Protein AF-A0A6C0DJU6-F1 (afdb_monomer)

Foldseek 3Di:
DADDLEWEKEAFFAKEFEADLVPLATDWFFFDALAKEKEWAQFFAAFFFDDDQVLVVVLLCVVPVVPDPVVNVVCVVVVNVNLVVSLVVSVVSLVVVLVVLVVDDDDPVSVVVNVRSPPPGGDRFIDMDHPVRTIARFMKGKDQLQPQDPPDPPHNFMFGSPDPPGDTVQCVPVNPPDRGDIGIDIPVSVSVVCVVSNHRYYYYYHSHTNRHDAPPVRHRSDDPVSSVVNSVVCQCSCNNHHDNPPPPPPPPPPPDPPVVVVVVVVVVVVPPD

Solvent-accessible surface area (backbone atoms only — not comparable to full-atom values): 15435 Å² total; per-residue (Å²): 135,82,71,51,58,62,45,40,38,40,32,47,18,46,27,30,40,44,57,43,82,89,76,62,40,68,41,60,44,71,68,59,89,84,34,34,40,38,39,33,28,42,42,38,70,64,31,79,49,86,75,56,65,71,52,52,49,54,44,52,48,50,63,65,61,52,68,44,71,64,58,50,53,54,30,63,75,42,50,70,63,37,50,48,56,52,49,55,50,47,52,51,47,53,53,49,55,50,53,52,57,70,73,42,80,89,45,73,68,53,51,58,50,49,64,57,73,66,41,90,45,61,56,63,32,65,38,75,36,35,91,90,45,43,66,41,67,35,34,36,35,35,40,41,65,63,82,60,66,68,90,44,98,70,47,61,34,33,31,30,71,80,42,84,90,40,50,42,48,60,53,68,76,69,45,85,73,58,75,85,43,75,48,72,48,44,45,58,59,57,50,49,56,39,46,80,60,66,31,36,32,39,40,34,42,35,48,24,20,28,23,58,52,55,46,101,81,72,42,67,72,52,54,71,71,54,47,52,52,38,37,50,48,34,29,58,69,42,56,66,36,52,75,62,74,77,75,72,78,72,76,77,74,76,80,76,76,67,67,62,61,57,56,54,56,61,57,64,71,69,74,77,121

Nearest PDB structures (foldseek):
  5wp3-assembly1_B  TM=6.116E-01  e=2.573E+00  synthetic construct
  6tbi-assembly2_B  TM=2.946E-01  e=4.197E+00  Cellvibrio japonicus
  6tbh-assembly5_E  TM=2.531E-01  e=3.948E+00  Cellvibrio japonicus Ueda107
  6tbk-assembly8_H  TM=2.516E-01  e=5.698E+00  Cellvibrio japonicus Ueda107
  6tbk-assembly2_B  TM=2.951E-01  e=7.735E+00  Cellvibrio japonicus Ueda107

Sequence (273 aa):
MSFPETVIVVVTCHGNIVVNRETNQPRTFHLPDKMKLIKMSAVTPGVCNLTIDDDVDKFIETILNKKNKKEMKKGLKHPETYARTLSDLYKSIEEETVNDIFTASPDSDTQLRNDYIHHRDKSYKIITYDRNHRDVINKEYSRNNKTEQNSSTWDYGIYCLNMEGKPDLITKLKGRSFMDKNVSIFLEEIVDYFHENGVKKIILFDLSCSNFEYDGDNKPIISDRNSRRIRLNMIKNTLNGGKKRRIKNKTIKKKVNLTTQRHNRRRRSRSRV

Structure (mmCIF, N/CA/C/O backbone):
data_AF-A0A6C0DJU6-F1
#
_entry.id   AF-A0A6C0DJU6-F1
#
loop_
_atom_site.group_PDB
_atom_site.id
_atom_site.type_symbol
_atom_site.label_atom_id
_atom_site.label_alt_id
_atom_site.label_comp_id
_atom_site.label_asym_id
_atom_site.label_entity_id
_atom_site.label_seq_id
_atom_site.pdbx_PDB_ins_code
_atom_site.Cartn_x
_atom_site.Cartn_y
_atom_site.Cartn_z
_atom_site.occupancy
_atom_site.B_iso_or_equiv
_atom_site.auth_seq_id
_atom_site.auth_comp_id
_atom_site.auth_asym_id
_atom_site.auth_atom_id
_atom_site.pdbx_PDB_model_num
ATOM 1 N N . MET A 1 1 ? -9.684 -12.639 19.505 1.00 67.00 1 MET A N 1
ATOM 2 C CA . MET A 1 1 ? -9.185 -11.319 19.062 1.00 67.00 1 MET A CA 1
ATOM 3 C C . MET A 1 1 ? -10.321 -10.627 18.325 1.00 67.00 1 MET A C 1
ATOM 5 O O . MET A 1 1 ? -10.894 -11.255 17.447 1.00 67.00 1 MET A O 1
ATOM 9 N N . SER A 1 2 ? -10.715 -9.416 18.723 1.00 85.06 2 SER A N 1
ATOM 10 C CA . SER A 1 2 ? -11.814 -8.690 18.061 1.00 85.06 2 SER A CA 1
ATOM 11 C C . SER A 1 2 ? -11.272 -7.847 16.903 1.00 85.06 2 SER A C 1
ATOM 13 O O . SER A 1 2 ? -10.278 -7.141 17.082 1.00 85.06 2 SER A O 1
ATOM 15 N N . PHE A 1 3 ? -11.902 -7.928 15.729 1.00 92.94 3 PHE A N 1
ATOM 16 C CA . PHE A 1 3 ? -11.526 -7.139 14.553 1.00 92.94 3 PHE A CA 1
ATOM 17 C C . PHE A 1 3 ? -12.315 -5.822 14.505 1.00 92.94 3 PHE A C 1
ATOM 19 O O . PHE A 1 3 ? -13.530 -5.822 14.722 1.00 92.94 3 PHE A O 1
ATOM 26 N N . PRO A 1 4 ? -11.662 -4.680 14.222 1.00 92.62 4 PRO A N 1
ATOM 27 C CA . PRO A 1 4 ? -12.367 -3.419 14.034 1.00 92.62 4 PRO A CA 1
ATOM 28 C C . PRO A 1 4 ? -13.080 -3.383 12.673 1.00 92.62 4 PRO A C 1
ATOM 30 O O . PRO A 1 4 ? -12.650 -4.014 11.714 1.00 92.62 4 PRO A O 1
ATOM 33 N N . GLU A 1 5 ? -14.133 -2.565 12.547 1.00 93.44 5 GLU A N 1
ATOM 34 C CA . GLU A 1 5 ? -14.820 -2.369 11.255 1.00 93.44 5 GLU A CA 1
ATOM 35 C C . GLU A 1 5 ? -13.872 -1.826 10.167 1.00 93.44 5 GLU A C 1
ATOM 37 O O . GLU A 1 5 ? -13.985 -2.197 8.996 1.00 93.44 5 GLU A O 1
ATOM 42 N N . THR A 1 6 ? -12.945 -0.949 10.566 1.00 95.06 6 THR A N 1
ATOM 43 C CA . THR A 1 6 ? -11.892 -0.402 9.707 1.00 95.06 6 THR A CA 1
ATOM 44 C C . THR A 1 6 ? -10.533 -0.793 10.263 1.00 95.06 6 THR A C 1
ATOM 46 O O . THR A 1 6 ? -10.264 -0.488 11.425 1.00 95.06 6 THR A O 1
ATOM 49 N N . VAL A 1 7 ? -9.660 -1.382 9.449 1.00 95.38 7 VAL A N 1
ATOM 50 C CA . VAL A 1 7 ? -8.264 -1.683 9.812 1.00 95.38 7 VAL A CA 1
ATOM 51 C C . VAL A 1 7 ? -7.303 -0.679 9.178 1.00 95.38 7 VAL A C 1
ATOM 53 O O . VAL A 1 7 ? -7.550 -0.186 8.076 1.00 95.38 7 VAL A O 1
ATOM 56 N N . ILE A 1 8 ? -6.212 -0.375 9.880 1.00 95.62 8 ILE A N 1
ATOM 57 C CA . ILE A 1 8 ? -5.089 0.413 9.362 1.00 95.62 8 ILE A CA 1
ATOM 58 C C . ILE A 1 8 ? -3.908 -0.534 9.171 1.00 95.62 8 ILE A C 1
ATOM 60 O O . ILE A 1 8 ? -3.435 -1.124 10.142 1.00 95.62 8 ILE A O 1
ATOM 64 N N . VAL A 1 9 ? -3.452 -0.662 7.930 1.00 97.12 9 VAL A N 1
ATOM 65 C CA . VAL A 1 9 ? -2.368 -1.554 7.516 1.00 97.12 9 VAL A CA 1
ATOM 66 C C . VAL A 1 9 ? -1.207 -0.713 7.006 1.00 97.12 9 VAL A C 1
ATOM 68 O O . VAL A 1 9 ? -1.415 0.174 6.178 1.00 97.12 9 VAL A O 1
ATOM 71 N N . VAL A 1 10 ? 0.005 -0.999 7.472 1.00 97.00 10 VAL A N 1
ATOM 72 C CA . VAL A 1 10 ? 1.242 -0.400 6.948 1.00 97.00 10 VAL A CA 1
ATOM 73 C C . VAL A 1 10 ? 2.141 -1.513 6.430 1.00 97.00 10 VAL A C 1
ATOM 75 O O . VAL A 1 10 ? 2.377 -2.485 7.140 1.00 97.00 10 VAL A O 1
ATOM 78 N N . VAL A 1 11 ? 2.602 -1.380 5.188 1.00 96.50 11 VAL A N 1
ATOM 79 C CA . VAL A 1 11 ? 3.507 -2.324 4.519 1.00 96.50 11 VAL A CA 1
ATOM 80 C C . VAL A 1 11 ? 4.882 -1.676 4.420 1.00 96.50 11 VAL A C 1
ATOM 82 O O . VAL A 1 11 ? 4.994 -0.635 3.776 1.00 96.50 11 VAL A O 1
ATOM 85 N N . THR A 1 12 ? 5.901 -2.303 5.003 1.00 93.88 12 THR A N 1
ATOM 86 C CA . THR A 1 12 ? 7.296 -1.818 5.016 1.00 93.88 12 THR A CA 1
ATOM 87 C C . THR A 1 12 ? 8.277 -2.792 4.360 1.00 93.88 12 THR A C 1
ATOM 89 O O . THR A 1 12 ? 9.362 -2.393 3.966 1.00 93.88 12 THR A O 1
ATOM 92 N N . CYS A 1 13 ? 7.879 -4.053 4.167 1.00 91.81 13 CYS A N 1
ATOM 93 C CA . CYS A 1 13 ? 8.661 -5.059 3.434 1.00 91.81 13 CYS A CA 1
ATOM 94 C C . CYS A 1 13 ? 8.799 -4.779 1.925 1.00 91.81 13 CYS A C 1
ATOM 96 O O . CYS A 1 13 ? 8.270 -3.797 1.400 1.00 91.81 13 CYS A O 1
ATOM 98 N N . HIS A 1 14 ? 9.486 -5.663 1.195 1.00 91.38 14 HIS A N 1
ATOM 99 C CA . HIS A 1 14 ? 9.593 -5.561 -0.258 1.00 91.38 14 HIS A CA 1
ATOM 100 C C . HIS A 1 14 ? 8.248 -5.779 -0.956 1.00 91.38 14 HIS A C 1
ATOM 102 O O . HIS A 1 14 ? 7.340 -6.433 -0.443 1.00 91.38 14 HIS A O 1
ATOM 108 N N . GLY A 1 15 ? 8.129 -5.224 -2.163 1.00 92.50 15 GLY A N 1
ATOM 109 C CA . GLY A 1 15 ? 6.905 -5.290 -2.946 1.00 92.50 15 GLY A CA 1
ATOM 110 C C . GLY A 1 15 ? 7.164 -5.378 -4.445 1.00 92.50 15 GLY A C 1
ATOM 111 O O . GLY A 1 15 ? 7.969 -4.625 -5.000 1.00 92.50 15 GLY A O 1
ATOM 112 N N . ASN A 1 16 ? 6.426 -6.268 -5.105 1.00 92.81 16 ASN A N 1
ATOM 113 C CA . ASN A 1 16 ? 6.513 -6.510 -6.539 1.00 92.81 16 ASN A CA 1
ATOM 114 C C . ASN A 1 16 ? 5.124 -6.522 -7.183 1.00 92.81 16 ASN A C 1
ATOM 116 O O . ASN A 1 16 ? 4.157 -7.085 -6.668 1.00 92.81 16 ASN A O 1
ATOM 120 N N . ILE A 1 17 ? 5.014 -5.884 -8.344 1.00 93.12 17 ILE A N 1
ATOM 121 C CA . ILE A 1 17 ? 3.844 -5.970 -9.210 1.00 93.12 17 ILE A CA 1
ATOM 122 C C . ILE A 1 17 ? 4.075 -7.141 -10.158 1.00 93.12 17 ILE A C 1
ATOM 124 O O . ILE A 1 17 ? 4.845 -7.038 -11.115 1.00 93.12 17 ILE A O 1
ATOM 128 N N . VAL A 1 18 ? 3.355 -8.228 -9.901 1.00 91.25 18 VAL A N 1
ATOM 129 C CA . VAL A 1 18 ? 3.332 -9.408 -10.764 1.00 91.25 18 VAL A CA 1
ATOM 130 C C . VAL A 1 18 ? 2.662 -9.054 -12.085 1.00 91.25 18 VAL A C 1
ATOM 132 O O . VAL A 1 18 ? 1.558 -8.501 -12.107 1.00 91.25 18 VAL A O 1
ATOM 135 N N . VAL A 1 19 ? 3.320 -9.364 -13.199 1.00 89.69 19 VAL A N 1
ATOM 136 C CA . VAL A 1 19 ? 2.817 -9.083 -14.547 1.00 89.69 19 VAL A CA 1
ATOM 137 C C . VAL A 1 19 ? 2.706 -10.387 -15.319 1.00 89.69 19 VAL A C 1
ATOM 139 O O . VAL A 1 19 ? 3.656 -11.158 -15.416 1.00 89.69 19 VAL A O 1
ATOM 142 N N . ASN A 1 20 ? 1.551 -10.612 -15.938 1.00 85.56 20 ASN A N 1
ATOM 143 C CA . ASN A 1 20 ? 1.379 -11.729 -16.853 1.00 85.56 20 ASN A CA 1
ATOM 144 C C . ASN A 1 20 ? 2.246 -11.501 -18.109 1.00 85.56 20 ASN A C 1
ATOM 146 O O . ASN A 1 20 ? 2.068 -10.513 -18.829 1.00 85.56 20 ASN A O 1
ATOM 150 N N . ARG A 1 21 ? 3.184 -12.422 -18.365 1.00 79.88 21 ARG A N 1
ATOM 151 C CA . ARG A 1 21 ? 4.200 -12.304 -19.428 1.00 79.88 21 ARG A CA 1
ATOM 152 C C . ARG A 1 21 ? 3.605 -12.248 -20.836 1.00 79.88 21 ARG A C 1
ATOM 154 O O . ARG A 1 21 ? 4.131 -11.548 -21.696 1.00 79.88 21 ARG A O 1
ATOM 161 N N . GLU A 1 22 ? 2.494 -12.938 -21.061 1.00 83.12 22 GLU A N 1
ATOM 162 C CA . GLU A 1 22 ? 1.837 -13.008 -22.368 1.00 83.12 22 GLU A CA 1
ATOM 163 C C . GLU A 1 22 ? 1.084 -11.708 -22.676 1.00 83.12 22 GLU A C 1
ATOM 165 O O . GLU A 1 22 ? 1.188 -11.140 -23.763 1.00 83.12 22 GLU A O 1
ATOM 170 N N . THR A 1 23 ? 0.362 -11.181 -21.687 1.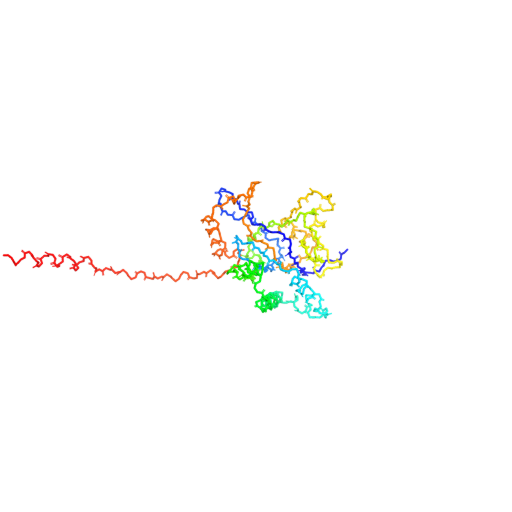00 85.44 23 THR A N 1
ATOM 171 C CA . THR A 1 23 ? -0.530 -10.023 -21.868 1.00 85.44 23 THR A CA 1
ATOM 172 C C . THR A 1 23 ? 0.123 -8.683 -21.528 1.00 85.44 23 THR A C 1
ATOM 174 O O . THR A 1 23 ? -0.399 -7.627 -21.899 1.00 85.44 23 THR A O 1
ATOM 177 N N . ASN A 1 24 ? 1.270 -8.697 -20.837 1.00 83.94 24 ASN A N 1
ATOM 178 C CA . ASN A 1 24 ? 1.888 -7.518 -20.226 1.00 83.94 24 ASN A CA 1
ATOM 179 C C . ASN A 1 24 ? 0.890 -6.715 -19.367 1.00 83.94 24 ASN A C 1
ATOM 181 O O . ASN A 1 24 ? 0.912 -5.482 -19.371 1.00 83.94 24 ASN A O 1
ATOM 185 N N . GLN A 1 25 ? -0.030 -7.398 -18.681 1.00 88.06 25 GLN A N 1
ATOM 186 C CA . GLN A 1 25 ? -0.962 -6.781 -17.737 1.00 88.06 25 GLN A CA 1
ATOM 187 C C . GLN A 1 25 ? -0.592 -7.164 -16.304 1.00 88.06 25 GLN A C 1
ATOM 189 O O . GLN A 1 25 ? -0.177 -8.303 -16.072 1.00 88.06 25 GLN A O 1
ATOM 194 N N . PRO A 1 26 ? -0.734 -6.242 -15.335 1.00 91.31 26 PRO A N 1
ATOM 195 C CA . PRO A 1 26 ? -0.553 -6.586 -13.934 1.00 91.31 26 PRO A CA 1
ATOM 196 C C . PRO A 1 26 ? -1.601 -7.618 -13.511 1.00 91.31 26 PRO A C 1
ATOM 198 O O . PRO A 1 26 ? -2.756 -7.551 -13.943 1.00 91.31 26 PRO A O 1
ATOM 201 N N . ARG A 1 27 ? -1.217 -8.542 -12.629 1.00 93.06 27 ARG A N 1
ATOM 202 C CA . ARG A 1 27 ? -2.181 -9.396 -11.939 1.00 93.06 27 ARG A CA 1
ATOM 203 C C . ARG A 1 27 ? -3.097 -8.503 -11.104 1.00 93.06 27 ARG A C 1
ATOM 205 O O . ARG A 1 27 ? -2.641 -7.594 -10.408 1.00 93.06 27 ARG A O 1
ATOM 212 N N . THR A 1 28 ? -4.395 -8.747 -11.200 1.00 94.38 28 THR A N 1
ATOM 213 C CA . THR A 1 28 ? -5.417 -8.022 -10.445 1.00 94.38 28 THR A CA 1
ATOM 214 C C . THR A 1 28 ? -6.365 -9.010 -9.785 1.00 94.38 28 THR A C 1
ATOM 216 O O . THR A 1 28 ? -6.402 -10.177 -10.174 1.00 94.38 28 THR A O 1
ATOM 219 N N . PHE A 1 29 ? -7.089 -8.550 -8.773 1.00 95.12 29 PHE A N 1
ATOM 220 C CA . PHE A 1 29 ? -8.167 -9.291 -8.128 1.00 95.12 29 PHE A CA 1
ATOM 221 C C . PHE A 1 29 ? -9.368 -8.372 -7.914 1.00 95.12 29 PHE A C 1
ATOM 223 O O . PHE A 1 29 ? -9.240 -7.142 -7.963 1.00 95.12 29 PHE A O 1
ATOM 230 N N . HIS A 1 30 ? -10.534 -8.975 -7.688 1.00 94.12 30 HIS A N 1
ATOM 231 C CA . HIS A 1 30 ? -11.747 -8.237 -7.375 1.00 94.12 30 HIS A CA 1
ATOM 232 C C . HIS A 1 30 ? -11.892 -8.041 -5.871 1.00 94.12 30 HIS A C 1
ATOM 234 O O . HIS A 1 30 ? -11.817 -8.998 -5.108 1.00 94.12 30 HIS A O 1
ATOM 240 N N . LEU A 1 31 ? -12.142 -6.802 -5.448 1.00 93.88 31 LEU A N 1
ATOM 241 C CA . LEU A 1 31 ? -12.411 -6.523 -4.041 1.00 93.88 31 LEU A CA 1
ATOM 242 C C . LEU A 1 31 ? -13.701 -7.249 -3.587 1.00 93.88 31 LEU A C 1
ATOM 244 O O . LEU A 1 31 ? -14.721 -7.104 -4.272 1.00 93.88 31 LEU A O 1
ATOM 248 N N . PRO A 1 32 ? -13.696 -7.970 -2.445 1.00 93.25 32 PRO A N 1
ATOM 249 C CA . PRO A 1 32 ? -14.883 -8.642 -1.929 1.00 93.25 32 PRO A CA 1
ATOM 250 C C . PRO A 1 32 ? -16.075 -7.702 -1.728 1.00 93.25 32 PRO A C 1
ATOM 252 O O . PRO A 1 32 ? -15.933 -6.507 -1.433 1.00 93.25 32 PRO A O 1
ATOM 255 N N . ASP A 1 33 ? -17.280 -8.257 -1.856 1.00 89.31 33 ASP A N 1
ATOM 256 C CA . ASP A 1 33 ? -18.514 -7.488 -1.735 1.00 89.31 33 ASP A CA 1
ATOM 257 C C . ASP A 1 33 ? -18.614 -6.779 -0.377 1.00 89.31 33 ASP A C 1
ATOM 259 O O . ASP A 1 33 ? -18.286 -7.323 0.678 1.00 89.31 33 ASP A O 1
ATOM 263 N N . LYS A 1 34 ? -19.130 -5.542 -0.404 1.00 88.62 34 LYS A N 1
ATOM 264 C CA . LYS A 1 34 ? -19.307 -4.656 0.768 1.00 88.62 34 LYS A CA 1
ATOM 265 C C . LYS A 1 34 ? -18.002 -4.216 1.442 1.00 88.62 34 LYS A C 1
ATOM 267 O O . LYS A 1 34 ? -18.068 -3.512 2.453 1.00 88.62 34 LYS A O 1
ATOM 272 N N . MET A 1 35 ? -16.850 -4.565 0.878 1.00 93.88 35 MET A N 1
ATOM 273 C CA . MET A 1 35 ? -15.558 -4.101 1.352 1.00 93.88 35 MET A CA 1
ATOM 274 C C . MET A 1 35 ? -15.130 -2.816 0.636 1.00 93.88 35 MET A C 1
ATOM 276 O O . MET A 1 35 ? -15.574 -2.500 -0.471 1.00 93.88 35 MET A O 1
ATOM 280 N N . LYS A 1 36 ? -14.265 -2.047 1.294 1.00 95.38 36 LYS A N 1
ATOM 281 C CA . LYS A 1 36 ? -13.643 -0.845 0.744 1.00 95.38 36 LYS A CA 1
ATOM 282 C C . LYS A 1 36 ? -12.160 -0.834 1.077 1.00 95.38 36 LYS A C 1
ATOM 284 O O . LYS A 1 36 ? -11.794 -0.996 2.238 1.00 95.38 36 LYS A O 1
ATOM 289 N N . LEU A 1 37 ? -11.318 -0.575 0.086 1.00 96.00 37 LEU A N 1
ATOM 290 C CA . LEU A 1 37 ? -9.874 -0.454 0.265 1.00 96.00 37 LEU A CA 1
ATOM 291 C C . LEU A 1 37 ? -9.437 0.960 -0.111 1.00 96.00 37 LEU A C 1
ATOM 293 O O . LEU A 1 37 ? -9.627 1.399 -1.239 1.00 96.00 37 LEU A O 1
ATOM 297 N N . ILE A 1 38 ? -8.836 1.678 0.829 1.00 95.75 38 ILE A N 1
ATOM 298 C CA . ILE A 1 38 ? -8.197 2.970 0.592 1.00 95.75 38 ILE A CA 1
ATOM 299 C C . ILE A 1 38 ? -6.700 2.723 0.642 1.00 95.75 38 ILE A C 1
ATOM 301 O O . ILE A 1 38 ? -6.148 2.492 1.712 1.00 95.75 38 ILE A O 1
ATOM 305 N N . LYS A 1 39 ? -6.055 2.737 -0.519 1.00 95.31 39 LYS A N 1
ATOM 306 C CA . LYS A 1 39 ? -4.632 2.437 -0.662 1.00 95.31 39 LYS A CA 1
ATOM 307 C C . LYS A 1 39 ? -3.859 3.709 -0.976 1.00 95.31 39 LYS A C 1
ATOM 309 O O . LYS A 1 39 ? -4.147 4.361 -1.977 1.00 95.31 39 LYS A O 1
ATOM 314 N N . MET A 1 40 ? -2.862 4.018 -0.158 1.00 94.69 40 MET A N 1
ATOM 315 C CA . MET A 1 40 ? -1.800 4.974 -0.454 1.00 94.69 40 MET A CA 1
ATOM 316 C C . MET A 1 40 ? -0.592 4.206 -0.993 1.00 94.69 40 MET A C 1
ATOM 318 O O . MET A 1 40 ? -0.227 3.184 -0.426 1.00 94.69 40 MET A O 1
ATOM 322 N N . SER A 1 41 ? -0.014 4.651 -2.109 1.00 93.06 41 SER A N 1
ATOM 323 C CA . SER A 1 41 ? 1.230 4.091 -2.659 1.00 93.06 41 SER A CA 1
ATOM 324 C C . SER A 1 41 ? 2.340 5.130 -2.591 1.00 93.06 41 SER A C 1
ATOM 326 O O . SER A 1 41 ? 2.240 6.167 -3.259 1.00 93.06 41 SER A O 1
ATOM 328 N N . ALA A 1 42 ? 3.394 4.843 -1.822 1.00 90.50 42 ALA A N 1
ATOM 329 C CA . ALA A 1 42 ? 4.539 5.739 -1.670 1.00 90.50 42 ALA A CA 1
ATOM 330 C C . ALA A 1 42 ? 5.202 6.035 -3.023 1.00 90.50 42 ALA A C 1
ATOM 332 O O . ALA A 1 42 ? 5.476 7.191 -3.333 1.00 90.50 42 ALA A O 1
ATOM 333 N N . VAL A 1 43 ? 5.330 5.025 -3.891 1.00 88.44 43 VAL A N 1
ATOM 334 C CA . VAL A 1 43 ? 5.959 5.137 -5.218 1.00 88.44 43 VAL A CA 1
ATOM 335 C C . VAL A 1 43 ? 5.020 4.779 -6.376 1.00 88.44 43 VAL A C 1
ATOM 337 O O . VAL A 1 43 ? 3.974 4.151 -6.200 1.00 88.44 43 VAL A O 1
ATOM 340 N N . THR A 1 44 ? 5.376 5.212 -7.589 1.00 87.56 44 THR A N 1
ATOM 341 C CA . THR A 1 44 ? 4.690 4.807 -8.828 1.00 87.56 44 THR A CA 1
ATOM 342 C C . THR A 1 44 ? 5.053 3.370 -9.256 1.00 87.56 44 THR A C 1
ATOM 344 O O . THR A 1 44 ? 6.053 2.829 -8.794 1.00 87.56 44 THR A O 1
ATOM 347 N N . PRO A 1 45 ? 4.268 2.718 -10.141 1.00 88.69 45 PRO A N 1
ATOM 348 C CA . PRO A 1 45 ? 4.561 1.357 -10.599 1.00 88.69 45 PRO A CA 1
ATOM 349 C C . PRO A 1 45 ? 5.890 1.251 -11.349 1.00 88.69 45 PRO A C 1
ATOM 351 O O . PRO A 1 45 ? 6.186 2.089 -12.197 1.00 88.69 45 PRO A O 1
ATOM 354 N N . GLY A 1 46 ? 6.636 0.178 -11.125 1.00 84.44 46 GLY A N 1
ATOM 355 C CA . GLY A 1 46 ? 7.955 -0.089 -11.697 1.00 84.44 46 GLY A CA 1
ATOM 356 C C . GLY A 1 46 ? 9.090 0.674 -11.018 1.00 84.44 46 GLY A C 1
ATOM 357 O O . GLY A 1 46 ? 10.021 1.063 -11.715 1.00 84.44 46 GLY A O 1
ATOM 358 N N . VAL A 1 47 ? 8.959 0.982 -9.726 1.00 84.69 47 VAL A N 1
ATOM 359 C CA . VAL A 1 47 ? 9.904 1.822 -8.975 1.00 84.69 47 VAL A CA 1
ATOM 360 C C . VAL A 1 47 ? 10.197 1.174 -7.639 1.00 84.69 47 VAL A C 1
ATOM 362 O O . VAL A 1 47 ? 9.276 0.782 -6.919 1.00 84.69 47 VAL A O 1
ATOM 365 N N . CYS A 1 48 ? 11.475 1.108 -7.300 1.00 83.12 48 CYS A N 1
ATOM 366 C CA . CYS A 1 48 ? 11.938 0.619 -6.019 1.00 83.12 48 CYS A CA 1
ATOM 367 C C . CYS A 1 48 ? 11.763 1.733 -4.976 1.00 83.12 48 CYS A C 1
ATOM 369 O O . CYS A 1 48 ? 12.138 2.878 -5.222 1.00 83.12 48 CYS A O 1
ATOM 371 N N . ASN A 1 49 ? 11.155 1.431 -3.828 1.00 82.38 49 ASN A N 1
ATOM 372 C CA . ASN A 1 49 ? 11.038 2.402 -2.745 1.00 82.38 49 ASN A CA 1
ATOM 373 C C . ASN A 1 49 ? 12.179 2.158 -1.764 1.00 82.38 49 ASN A C 1
ATOM 375 O O . ASN A 1 49 ? 12.341 1.040 -1.296 1.00 82.38 49 ASN A O 1
ATOM 379 N N . LEU A 1 50 ? 12.951 3.196 -1.472 1.00 75.94 50 LEU A N 1
ATOM 380 C CA . LEU A 1 50 ? 13.872 3.196 -0.345 1.00 75.94 50 LEU A CA 1
ATOM 381 C C . LEU A 1 50 ? 13.175 4.002 0.739 1.00 75.94 50 LEU A C 1
ATOM 383 O O . LEU A 1 50 ? 12.874 5.186 0.548 1.00 75.94 50 LEU A O 1
ATOM 387 N N . THR A 1 51 ? 12.821 3.305 1.805 1.00 74.75 51 THR A N 1
ATOM 388 C CA . THR A 1 51 ? 12.312 3.877 3.044 1.00 74.75 51 THR A CA 1
ATOM 389 C C . THR A 1 51 ? 13.465 4.019 4.020 1.00 74.75 51 THR A C 1
ATOM 391 O O . THR A 1 51 ? 14.325 3.146 4.081 1.00 74.75 51 THR A O 1
ATOM 394 N N . ILE A 1 52 ? 13.488 5.129 4.752 1.00 81.19 52 ILE A N 1
ATOM 395 C CA . ILE A 1 52 ? 14.389 5.319 5.887 1.00 81.19 52 ILE A CA 1
ATOM 396 C C . ILE A 1 52 ? 13.651 4.815 7.126 1.00 81.19 52 ILE A C 1
ATOM 398 O O . ILE A 1 52 ? 12.511 5.221 7.363 1.00 81.19 52 ILE A O 1
ATOM 402 N N . ASP A 1 53 ? 14.285 3.933 7.892 1.00 83.44 53 ASP A N 1
ATOM 403 C CA . ASP A 1 53 ? 13.671 3.264 9.046 1.00 83.44 53 ASP A CA 1
ATOM 404 C C . ASP A 1 53 ? 13.130 4.274 10.067 1.00 83.44 53 ASP A C 1
ATOM 406 O O . ASP A 1 53 ? 11.982 4.170 10.495 1.00 83.44 53 ASP A O 1
ATOM 410 N N . ASP A 1 54 ? 13.900 5.327 10.355 1.00 85.44 54 ASP A N 1
ATOM 411 C CA . ASP A 1 54 ? 13.491 6.412 11.253 1.00 85.44 54 ASP A CA 1
ATOM 412 C C . ASP A 1 54 ? 12.213 7.126 10.777 1.00 85.44 54 ASP A C 1
ATOM 414 O O . ASP A 1 54 ? 11.371 7.509 11.592 1.00 85.44 54 ASP A O 1
ATOM 418 N N . ASP A 1 55 ? 12.023 7.293 9.463 1.00 86.75 55 ASP A N 1
ATOM 419 C CA . ASP A 1 55 ? 10.823 7.932 8.905 1.00 86.75 55 ASP A CA 1
ATOM 420 C C . ASP A 1 55 ? 9.598 7.030 9.060 1.00 86.75 55 ASP A C 1
ATOM 422 O O . ASP A 1 55 ? 8.496 7.497 9.371 1.00 86.75 55 ASP A O 1
ATOM 426 N N . VAL A 1 56 ? 9.788 5.726 8.846 1.00 89.12 56 VAL A N 1
ATOM 427 C CA . VAL A 1 56 ? 8.756 4.704 9.041 1.00 89.12 56 VAL A CA 1
ATOM 428 C C . VAL A 1 56 ? 8.345 4.650 10.510 1.00 89.12 56 VAL A C 1
ATOM 430 O O . VAL A 1 56 ? 7.147 4.685 10.809 1.00 89.12 56 VAL A O 1
ATOM 433 N N . ASP A 1 57 ? 9.319 4.642 11.417 1.00 90.81 57 ASP A N 1
ATOM 434 C CA . ASP A 1 57 ? 9.100 4.617 12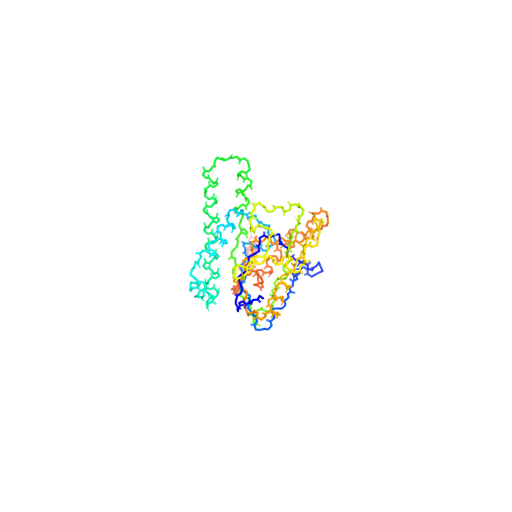.857 1.00 90.81 57 ASP A CA 1
ATOM 435 C C . ASP A 1 57 ? 8.358 5.880 13.310 1.00 90.81 57 ASP A C 1
ATOM 437 O O . ASP A 1 57 ? 7.272 5.769 13.883 1.00 90.81 57 ASP A O 1
ATOM 441 N N . LYS A 1 58 ? 8.836 7.082 12.947 1.00 89.62 58 LYS A N 1
ATOM 442 C CA . LYS A 1 58 ? 8.148 8.360 13.228 1.00 89.62 58 LYS A CA 1
ATOM 443 C C . LYS A 1 58 ? 6.713 8.368 12.700 1.00 89.62 58 LYS A C 1
ATOM 445 O O . LYS A 1 58 ? 5.788 8.846 13.371 1.00 89.62 58 LYS A O 1
ATOM 450 N N . PHE A 1 59 ? 6.490 7.845 11.496 1.00 91.25 59 PHE A N 1
ATOM 451 C CA . PHE A 1 59 ? 5.165 7.794 10.888 1.00 91.25 59 PHE A CA 1
ATOM 452 C C . PHE A 1 59 ? 4.214 6.865 11.642 1.00 91.25 59 PHE A C 1
ATOM 454 O O . PHE A 1 59 ? 3.095 7.266 11.988 1.00 91.25 59 PHE A O 1
ATOM 461 N N . ILE A 1 60 ? 4.655 5.639 11.930 1.00 91.88 60 ILE A N 1
ATOM 462 C CA . ILE A 1 60 ? 3.863 4.651 12.662 1.00 91.88 60 ILE A CA 1
ATOM 463 C C . ILE A 1 60 ? 3.605 5.137 14.082 1.00 91.88 60 ILE A C 1
ATOM 465 O O . ILE A 1 60 ? 2.456 5.116 14.531 1.00 91.88 60 ILE A O 1
ATOM 469 N N . GLU A 1 61 ? 4.623 5.653 14.764 1.00 90.00 61 GLU A N 1
ATOM 470 C CA . GLU A 1 61 ? 4.471 6.275 16.070 1.00 90.00 61 GLU A CA 1
ATOM 471 C C . GLU A 1 61 ? 3.462 7.408 16.026 1.00 90.00 61 GLU A C 1
ATOM 473 O O . GLU A 1 61 ? 2.613 7.471 16.903 1.00 90.00 61 GLU A O 1
ATOM 478 N N . THR A 1 62 ? 3.447 8.252 14.994 1.00 87.06 62 THR A N 1
ATOM 479 C CA . THR A 1 62 ? 2.436 9.311 14.889 1.00 87.06 62 THR A CA 1
ATOM 480 C C . THR A 1 62 ? 1.023 8.751 14.697 1.00 87.06 62 THR A C 1
ATOM 482 O O . THR A 1 62 ? 0.065 9.291 15.257 1.00 87.06 62 THR A O 1
ATOM 485 N N . ILE A 1 63 ? 0.848 7.649 13.959 1.00 88.00 63 ILE A N 1
ATOM 486 C CA . ILE A 1 63 ? -0.454 6.966 13.859 1.00 88.00 63 ILE A CA 1
ATOM 487 C C . ILE A 1 63 ? -0.886 6.436 15.232 1.00 88.00 63 ILE A C 1
ATOM 489 O O . ILE A 1 63 ? -2.036 6.631 15.631 1.00 88.00 63 ILE A O 1
ATOM 493 N N . LEU A 1 64 ? 0.030 5.800 15.965 1.00 87.88 64 LEU A N 1
ATOM 494 C CA . LEU A 1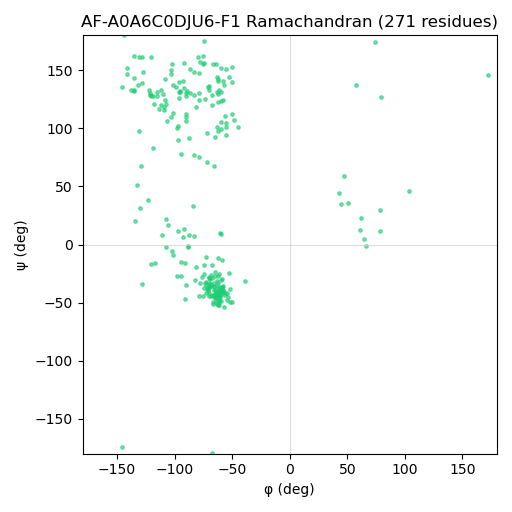 64 ? -0.222 5.226 17.288 1.00 87.88 64 LEU A CA 1
ATOM 495 C C . LEU A 1 64 ? -0.429 6.305 18.370 1.00 87.88 64 LEU A C 1
ATOM 497 O O . LEU A 1 64 ? -1.277 6.150 19.252 1.00 87.88 64 LEU A O 1
ATOM 501 N N . ASN A 1 65 ? 0.307 7.414 18.270 1.00 80.81 65 ASN A N 1
ATOM 502 C CA . ASN A 1 65 ? 0.332 8.555 19.184 1.00 80.81 65 ASN A CA 1
ATOM 503 C C . ASN A 1 65 ? -0.706 9.625 18.854 1.00 80.81 65 ASN A C 1
ATOM 505 O O . ASN A 1 65 ? -0.834 10.571 19.633 1.00 80.81 65 ASN A O 1
ATOM 509 N N . LYS A 1 66 ? -1.521 9.475 17.797 1.00 69.94 66 LYS A N 1
ATOM 510 C CA . LYS A 1 66 ? -2.839 10.137 17.689 1.00 69.94 66 LYS A CA 1
ATOM 511 C C . LYS A 1 66 ? -3.753 9.564 18.786 1.00 69.94 66 LYS A C 1
ATOM 513 O O . LYS A 1 66 ? -4.710 8.825 18.557 1.00 69.94 66 LYS A O 1
ATOM 518 N N . LYS A 1 67 ? -3.365 9.895 20.025 1.00 46.19 67 LYS A N 1
ATOM 519 C CA . LYS A 1 67 ? -3.518 9.163 21.293 1.00 46.19 67 LYS A CA 1
ATOM 520 C C . LYS A 1 67 ? -4.936 9.160 21.823 1.00 46.19 67 LYS A C 1
ATOM 522 O O . LYS A 1 67 ? -5.266 8.415 22.741 1.00 46.19 67 LYS A O 1
ATOM 527 N N . ASN A 1 68 ? -5.817 9.958 21.243 1.00 53.47 68 ASN A N 1
ATOM 528 C CA . ASN A 1 68 ? -7.214 9.888 21.589 1.00 53.47 68 ASN A CA 1
ATOM 529 C C . ASN A 1 68 ? -7.881 8.888 20.657 1.00 53.47 68 ASN A C 1
ATOM 531 O O . ASN A 1 68 ? -8.115 9.185 19.488 1.00 53.47 68 ASN A O 1
ATOM 535 N N . LYS A 1 69 ? -8.331 7.750 21.211 1.00 61.09 69 LYS A N 1
ATOM 536 C CA . LYS A 1 69 ? -9.345 6.887 20.574 1.00 61.09 69 LYS A CA 1
ATOM 537 C C . LYS A 1 69 ? -10.432 7.729 19.887 1.00 61.09 69 LYS A C 1
ATOM 539 O O . LYS A 1 69 ? -10.958 7.291 18.879 1.00 61.09 69 LYS A O 1
ATOM 544 N N . LYS A 1 70 ? -10.758 8.932 20.391 1.00 66.81 70 LYS A N 1
ATOM 545 C CA . LYS A 1 70 ? -11.650 9.910 19.744 1.00 66.81 70 LYS A CA 1
ATOM 546 C C . LYS A 1 70 ? -11.165 10.430 18.384 1.00 66.81 70 LYS A C 1
ATOM 548 O O . LYS A 1 70 ? -11.976 10.443 17.468 1.00 66.81 70 LYS A O 1
ATOM 553 N N . GLU A 1 71 ? -9.914 10.858 18.230 1.00 68.62 71 GLU A N 1
ATOM 554 C CA . GLU A 1 71 ? -9.393 11.378 16.956 1.00 68.62 71 GLU A CA 1
ATOM 555 C C . GLU A 1 71 ? -9.245 10.277 15.920 1.00 68.62 71 GLU A C 1
ATOM 557 O O . GLU A 1 71 ? -9.722 10.439 14.800 1.00 68.62 71 GLU A O 1
ATOM 562 N N . MET A 1 72 ? -8.697 9.124 16.317 1.00 74.38 72 MET A N 1
ATOM 563 C CA . MET A 1 72 ? -8.668 7.951 15.448 1.00 74.38 72 MET A CA 1
ATOM 564 C C . MET A 1 72 ? -10.098 7.541 15.071 1.00 74.38 72 MET A C 1
ATOM 566 O O . MET A 1 72 ? -10.406 7.439 13.891 1.00 74.38 72 MET A O 1
ATOM 570 N N . LYS A 1 73 ? -11.034 7.424 16.027 1.00 76.06 73 LYS A N 1
ATOM 571 C CA . LYS A 1 73 ? -12.452 7.141 15.719 1.00 76.06 73 LYS A CA 1
ATOM 572 C C . LYS A 1 73 ? -13.075 8.193 14.798 1.00 76.06 73 LYS A C 1
ATOM 574 O O . LYS A 1 73 ? -13.856 7.825 13.928 1.00 76.06 73 LYS A O 1
ATOM 579 N N . LYS A 1 74 ? -12.760 9.482 14.967 1.00 78.88 74 LYS A N 1
ATOM 580 C CA . LYS A 1 74 ? -13.254 10.573 14.109 1.00 78.88 74 LYS A CA 1
ATOM 581 C C . LYS A 1 74 ? -12.686 10.455 12.694 1.00 78.88 74 LYS A C 1
ATOM 583 O O . LYS A 1 74 ? -13.446 10.574 11.740 1.00 78.88 74 LYS A O 1
ATOM 588 N N . GLY A 1 75 ? -11.395 10.156 12.560 1.00 77.69 75 GLY A N 1
ATOM 589 C CA . GLY A 1 75 ? -10.747 9.877 11.280 1.00 77.69 75 GLY A CA 1
ATOM 590 C C . GLY A 1 75 ? -11.343 8.654 10.585 1.00 77.69 75 GLY A C 1
ATOM 591 O O . GLY A 1 75 ? -11.683 8.713 9.409 1.00 77.69 75 GLY A O 1
ATOM 592 N N . LEU A 1 76 ? -11.598 7.579 11.330 1.00 84.06 76 LEU A N 1
ATOM 593 C CA . LEU A 1 76 ? -12.193 6.348 10.803 1.00 84.06 76 LEU A CA 1
ATOM 594 C C . LEU A 1 76 ? -13.658 6.510 10.348 1.00 84.06 76 LEU A C 1
ATOM 596 O O . LEU A 1 76 ? -14.130 5.689 9.561 1.00 84.06 76 LEU A O 1
ATOM 600 N N . LYS A 1 77 ? -14.369 7.569 10.775 1.00 85.56 77 LYS A N 1
ATOM 601 C CA . LYS A 1 77 ? -15.680 7.945 10.201 1.00 85.56 77 LYS A CA 1
ATOM 602 C C . LYS A 1 77 ? -15.559 8.500 8.777 1.00 85.56 77 LYS A C 1
ATOM 604 O O . LYS A 1 77 ? -16.488 8.338 7.990 1.00 85.56 77 LYS A O 1
ATOM 609 N N . HIS A 1 78 ? -14.427 9.123 8.446 1.00 89.38 78 HIS A N 1
ATOM 610 C CA . HIS A 1 78 ? -14.128 9.712 7.136 1.00 89.38 78 HIS A CA 1
ATOM 611 C C . HIS A 1 78 ? -12.764 9.211 6.631 1.00 89.38 78 HIS A C 1
ATOM 613 O O . HIS A 1 78 ? -11.794 9.977 6.578 1.00 89.38 78 HIS A O 1
ATOM 619 N N . PRO A 1 79 ? -12.663 7.912 6.302 1.00 89.19 79 PRO A N 1
ATOM 620 C CA . PRO A 1 79 ? -11.382 7.236 6.148 1.00 89.19 79 PRO A CA 1
ATOM 621 C C . PRO A 1 79 ? -10.550 7.771 4.973 1.00 89.19 79 PRO A C 1
ATOM 623 O O . PRO A 1 79 ? -9.329 7.750 5.050 1.00 89.19 79 PRO A O 1
ATOM 626 N N . GLU A 1 80 ? -11.162 8.324 3.923 1.00 89.56 80 GLU A N 1
ATOM 627 C CA . GLU A 1 80 ? -10.430 8.956 2.818 1.00 89.56 80 GLU A CA 1
ATOM 628 C C . GLU A 1 80 ? -9.731 10.246 3.237 1.00 89.56 80 GLU A C 1
ATOM 630 O O . GLU A 1 80 ? -8.577 10.466 2.875 1.00 89.56 80 GLU A O 1
ATOM 635 N N . THR A 1 81 ? -10.418 11.101 3.998 1.00 89.06 81 THR A N 1
ATOM 636 C CA . THR A 1 81 ? -9.822 12.330 4.537 1.00 89.06 81 THR A CA 1
ATOM 637 C C . THR A 1 81 ? -8.703 11.973 5.502 1.00 89.06 81 THR A C 1
ATOM 639 O O . THR A 1 81 ? -7.626 12.552 5.434 1.00 89.06 81 THR A O 1
ATOM 642 N N . TYR A 1 82 ? -8.929 10.968 6.349 1.00 90.06 82 TYR A N 1
ATOM 643 C CA . TYR A 1 82 ? -7.924 10.500 7.294 1.00 90.06 82 TYR A CA 1
ATOM 644 C C . TYR A 1 82 ? -6.683 9.925 6.598 1.00 90.06 82 TYR A C 1
ATOM 646 O O . TYR A 1 82 ? -5.565 10.287 6.960 1.00 90.06 82 TYR A O 1
ATOM 654 N N . ALA A 1 83 ? -6.867 9.106 5.558 1.00 91.31 83 ALA A N 1
ATOM 655 C CA . ALA A 1 83 ? -5.772 8.579 4.747 1.00 91.31 83 ALA A CA 1
ATOM 656 C C . ALA A 1 83 ? -4.966 9.698 4.072 1.00 91.31 83 ALA A C 1
ATOM 658 O O . ALA A 1 83 ? -3.741 9.632 4.061 1.00 91.31 83 ALA A O 1
ATOM 659 N N . ARG A 1 84 ? -5.630 10.749 3.565 1.00 90.81 84 ARG A N 1
ATOM 660 C CA . ARG A 1 84 ? -4.954 11.936 3.007 1.00 90.81 84 ARG A CA 1
ATOM 661 C C . ARG A 1 84 ? -4.122 12.658 4.053 1.00 90.81 84 ARG A C 1
ATOM 663 O O . ARG A 1 84 ? -2.939 12.848 3.831 1.00 90.81 84 ARG A O 1
ATOM 670 N N . THR A 1 85 ? -4.695 12.955 5.219 1.00 90.44 85 THR A N 1
ATOM 671 C CA . THR A 1 85 ? -3.960 13.612 6.309 1.00 90.44 85 THR A CA 1
ATOM 672 C C . THR A 1 85 ? -2.737 12.811 6.753 1.00 90.44 85 THR A C 1
ATOM 674 O O . THR A 1 85 ? -1.701 13.394 7.048 1.00 90.44 85 THR A O 1
ATOM 677 N N . LEU A 1 86 ? -2.840 11.482 6.824 1.00 90.75 86 LEU A N 1
ATOM 678 C CA . LEU A 1 86 ? -1.697 10.630 7.159 1.00 90.75 86 LEU A CA 1
ATOM 679 C C . LEU A 1 86 ? -0.666 10.570 6.026 1.00 90.75 86 LEU A C 1
ATOM 681 O O . LEU A 1 86 ? 0.526 10.596 6.296 1.00 90.75 86 LEU A O 1
ATOM 685 N N . SER A 1 87 ? -1.106 10.546 4.770 1.00 91.12 87 SER A N 1
ATOM 686 C CA . SER A 1 87 ? -0.203 10.605 3.621 1.00 91.12 87 SER A CA 1
ATOM 687 C C . SER A 1 87 ? 0.565 11.925 3.545 1.00 91.12 87 SER A C 1
ATOM 689 O O . SER A 1 87 ? 1.754 11.905 3.246 1.00 91.12 87 SER A O 1
ATOM 691 N N . ASP A 1 88 ? -0.097 13.053 3.807 1.00 89.31 88 ASP A N 1
ATOM 692 C CA . ASP A 1 88 ? 0.534 14.378 3.811 1.00 89.31 88 ASP A CA 1
ATOM 693 C C . ASP A 1 88 ? 1.556 14.491 4.951 1.00 89.31 88 ASP A C 1
ATOM 695 O O . ASP A 1 88 ? 2.644 15.021 4.754 1.00 89.31 88 ASP A O 1
ATOM 699 N N . LEU A 1 89 ? 1.235 13.921 6.118 1.00 89.44 89 LEU A N 1
ATOM 700 C CA . LEU A 1 89 ? 2.158 13.817 7.246 1.00 89.44 89 LEU A CA 1
ATOM 701 C C . LEU A 1 89 ? 3.399 12.980 6.898 1.00 89.44 89 LEU A C 1
ATOM 703 O O . LEU A 1 89 ? 4.516 13.400 7.179 1.00 89.44 89 LEU A O 1
ATOM 707 N N . TYR A 1 90 ? 3.217 11.802 6.298 1.00 89.44 90 TYR A N 1
ATOM 708 C CA . TYR A 1 90 ? 4.351 10.965 5.903 1.00 89.44 90 TYR A CA 1
ATOM 709 C C . TYR A 1 90 ? 5.263 11.695 4.914 1.00 89.44 90 TYR A C 1
ATOM 711 O O . TYR A 1 90 ? 6.476 11.725 5.087 1.00 89.44 90 TYR A O 1
ATOM 719 N N . LYS A 1 91 ? 4.657 12.380 3.939 1.00 88.56 91 LYS A N 1
ATOM 720 C CA . LYS A 1 91 ? 5.378 13.211 2.977 1.00 88.56 91 LYS A CA 1
ATOM 721 C C . LYS A 1 91 ? 6.191 14.318 3.657 1.00 88.56 91 LYS A C 1
ATOM 723 O O . LYS A 1 91 ? 7.313 14.557 3.236 1.00 88.56 91 LYS A O 1
ATOM 728 N N . SER A 1 92 ? 5.654 14.971 4.693 1.00 87.06 92 SER A N 1
ATOM 729 C CA . SER A 1 92 ? 6.412 15.990 5.433 1.00 87.06 92 SER A CA 1
ATOM 730 C C . SER A 1 92 ? 7.581 15.413 6.234 1.00 87.06 92 SER A C 1
ATOM 732 O O . SER A 1 92 ? 8.612 16.066 6.304 1.00 87.06 92 SER A O 1
ATOM 734 N N . ILE A 1 93 ? 7.442 14.200 6.789 1.00 86.69 93 ILE A N 1
ATOM 735 C CA . ILE A 1 93 ? 8.531 13.521 7.512 1.00 86.69 93 ILE A CA 1
ATOM 736 C C . ILE A 1 93 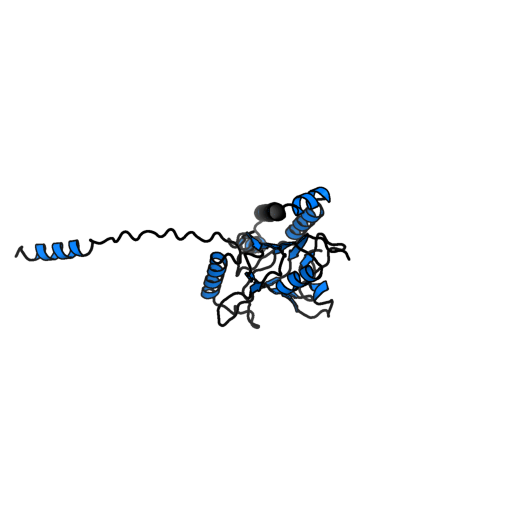? 9.683 13.221 6.546 1.00 86.69 93 ILE A C 1
ATOM 738 O O . ILE A 1 93 ? 10.817 13.598 6.819 1.00 86.69 93 ILE A O 1
ATOM 742 N N . GLU A 1 94 ? 9.387 12.626 5.384 1.00 82.75 94 GLU A N 1
ATOM 743 C CA . GLU A 1 94 ? 10.418 12.361 4.369 1.00 82.75 94 GLU A CA 1
ATOM 744 C C . GLU A 1 94 ? 11.066 13.664 3.857 1.00 82.75 94 GLU A C 1
ATOM 746 O O . GLU A 1 94 ? 12.271 13.704 3.633 1.00 82.75 94 GLU A O 1
ATOM 751 N N . GLU A 1 95 ? 10.300 14.750 3.682 1.00 82.44 95 GLU A N 1
ATOM 752 C CA . GLU A 1 95 ? 10.846 16.052 3.261 1.00 82.44 95 GLU A CA 1
ATOM 753 C C . GLU A 1 95 ? 11.783 16.681 4.310 1.00 82.44 95 GLU A C 1
ATOM 755 O O . GLU A 1 95 ? 12.777 17.301 3.932 1.00 82.44 95 GLU A O 1
ATOM 760 N N . GLU A 1 96 ? 11.496 16.525 5.605 1.00 81.56 96 GLU A N 1
ATOM 761 C CA . GLU A 1 96 ? 12.354 16.992 6.704 1.00 81.56 96 GLU A CA 1
ATOM 762 C C . GLU A 1 96 ? 13.677 16.221 6.740 1.00 81.56 96 GLU A C 1
ATOM 764 O O . GLU A 1 96 ? 14.741 16.834 6.659 1.00 81.56 96 GLU A O 1
ATOM 769 N N . THR A 1 97 ? 13.614 14.886 6.730 1.00 76.75 97 THR A N 1
ATOM 770 C CA . THR A 1 97 ? 14.799 14.016 6.738 1.00 76.75 97 THR A CA 1
ATOM 771 C C . THR A 1 97 ? 15.694 14.265 5.526 1.00 76.75 97 THR A C 1
ATOM 773 O O . THR A 1 97 ? 16.917 14.301 5.646 1.00 76.75 97 THR A O 1
ATOM 776 N N . VAL A 1 98 ? 15.103 14.506 4.352 1.00 70.88 98 VAL A N 1
ATOM 777 C CA . VAL A 1 98 ? 15.853 14.938 3.168 1.00 70.88 98 VAL A CA 1
ATOM 778 C C . VAL A 1 98 ? 16.629 16.216 3.453 1.00 70.88 98 VAL A C 1
ATOM 780 O O . VAL A 1 98 ? 17.838 16.240 3.248 1.00 70.88 98 VAL A O 1
ATOM 783 N N . ASN A 1 99 ? 15.969 17.267 3.942 1.00 67.81 99 ASN A N 1
ATOM 784 C CA . ASN A 1 99 ? 16.638 18.540 4.208 1.00 67.81 99 ASN A CA 1
ATOM 785 C C . ASN A 1 99 ? 17.793 18.382 5.208 1.00 67.81 99 ASN A C 1
ATOM 787 O O . ASN A 1 99 ? 18.860 18.955 4.981 1.00 67.81 99 ASN A O 1
ATOM 791 N N . ASP A 1 100 ? 17.623 17.559 6.245 1.00 68.00 100 ASP A N 1
ATOM 792 C CA . ASP A 1 100 ? 18.676 17.267 7.222 1.00 68.00 100 ASP A CA 1
ATOM 793 C C . ASP A 1 100 ? 19.900 16.622 6.554 1.00 68.00 100 ASP A C 1
ATOM 795 O O . ASP A 1 100 ? 21.031 17.076 6.755 1.00 68.00 100 ASP A O 1
ATOM 799 N N . ILE A 1 101 ? 19.686 15.637 5.673 1.00 67.12 101 ILE A N 1
ATOM 800 C CA . ILE A 1 101 ? 20.756 14.979 4.905 1.00 67.12 101 ILE A CA 1
ATOM 801 C C . ILE A 1 101 ? 21.498 15.981 4.001 1.00 67.12 101 ILE A C 1
ATOM 803 O O . ILE A 1 101 ? 22.716 15.889 3.870 1.00 67.12 101 ILE A O 1
ATOM 807 N N . PHE A 1 102 ? 20.810 16.968 3.413 1.00 59.53 102 PHE A N 1
ATOM 808 C CA . PHE A 1 102 ? 21.454 18.018 2.604 1.00 59.53 102 PHE A CA 1
ATOM 809 C C . PHE A 1 102 ? 22.298 18.999 3.414 1.00 59.53 102 PHE A C 1
ATOM 811 O O . PHE A 1 102 ? 23.230 19.595 2.871 1.00 59.53 102 PHE A O 1
ATOM 818 N N . THR A 1 103 ? 21.963 19.202 4.687 1.00 62.91 103 THR A N 1
ATOM 819 C CA . THR A 1 103 ? 22.759 20.051 5.582 1.00 62.91 103 THR A CA 1
ATOM 820 C C . THR A 1 103 ? 23.968 19.322 6.172 1.00 62.91 103 THR A C 1
ATOM 822 O O . THR A 1 103 ? 24.925 19.976 6.591 1.00 62.91 103 THR A O 1
ATOM 825 N N . ALA A 1 104 ? 23.959 17.985 6.168 1.00 60.75 104 ALA A N 1
ATOM 826 C CA . ALA A 1 104 ? 25.095 17.157 6.550 1.00 60.75 104 ALA A CA 1
ATOM 827 C C . ALA A 1 104 ? 26.140 17.075 5.414 1.00 60.75 104 ALA A C 1
ATOM 829 O O . ALA A 1 104 ? 25.811 17.134 4.232 1.00 60.75 104 ALA A O 1
ATOM 830 N N . SER A 1 105 ? 27.424 16.970 5.774 1.00 55.06 105 SER A N 1
ATOM 831 C CA . SER A 1 105 ? 28.564 16.976 4.839 1.00 55.06 105 SER A CA 1
ATOM 832 C C . SER A 1 105 ? 28.389 15.986 3.664 1.00 55.06 105 SER A C 1
ATOM 834 O O . SER A 1 105 ? 27.915 14.865 3.883 1.00 55.06 105 SER A O 1
ATOM 836 N N . PRO A 1 106 ? 28.777 16.355 2.424 1.00 59.12 106 PRO A N 1
ATOM 837 C CA . PRO A 1 106 ? 28.545 15.551 1.227 1.00 59.12 106 PRO A CA 1
ATOM 838 C C . PRO A 1 106 ? 29.565 14.411 1.118 1.00 59.12 106 PRO A C 1
ATOM 840 O O . PRO A 1 106 ? 30.491 14.462 0.310 1.00 59.12 106 PRO A O 1
ATOM 843 N N . ASP A 1 107 ? 29.396 13.372 1.925 1.00 63.19 107 ASP A N 1
ATOM 844 C CA . ASP A 1 107 ? 30.067 12.098 1.678 1.00 63.19 107 ASP A CA 1
ATOM 845 C C . ASP A 1 107 ? 29.385 11.360 0.511 1.00 63.19 107 ASP A C 1
ATOM 847 O O . ASP A 1 107 ? 28.209 11.565 0.197 1.00 63.19 107 ASP A O 1
ATOM 851 N N . SER A 1 108 ? 30.123 10.484 -0.171 1.00 55.03 108 SER A N 1
ATOM 852 C CA . SER A 1 108 ? 29.643 9.759 -1.359 1.00 55.03 108 SER A CA 1
ATOM 853 C C . SER A 1 108 ? 28.405 8.890 -1.101 1.00 55.03 108 SER A C 1
ATOM 855 O O . SER A 1 108 ? 27.568 8.741 -1.993 1.00 55.03 108 SER A O 1
ATOM 857 N N . ASP A 1 109 ? 28.250 8.364 0.120 1.00 58.00 109 ASP A N 1
ATOM 858 C CA . ASP A 1 109 ? 27.049 7.619 0.534 1.00 58.00 109 ASP A CA 1
ATOM 859 C C . ASP A 1 109 ? 25.831 8.541 0.680 1.00 58.00 109 ASP A C 1
ATOM 861 O O . ASP A 1 109 ? 24.710 8.164 0.324 1.00 58.00 109 ASP A O 1
ATOM 865 N N . THR A 1 110 ? 26.052 9.777 1.134 1.00 61.84 110 THR A N 1
ATOM 866 C CA . THR A 1 110 ? 25.036 10.832 1.218 1.00 61.84 110 THR A CA 1
ATOM 867 C C . THR A 1 110 ? 24.524 11.175 -0.177 1.00 61.84 110 THR A C 1
ATOM 869 O O . THR A 1 110 ? 23.322 11.296 -0.383 1.00 61.84 110 THR A O 1
ATOM 872 N N . GLN A 1 111 ? 25.410 11.248 -1.172 1.00 56.25 111 GLN A N 1
ATOM 873 C CA . GLN A 1 111 ? 25.036 11.595 -2.543 1.00 56.25 111 GLN A CA 1
ATOM 874 C C . GLN A 1 111 ? 24.254 10.475 -3.254 1.00 56.25 111 GLN A C 1
ATOM 876 O O . GLN A 1 111 ? 23.260 10.756 -3.923 1.00 56.25 111 GLN A O 1
ATOM 881 N N . LEU A 1 112 ? 24.621 9.206 -3.034 1.00 57.28 112 LEU A N 1
ATOM 882 C CA . LEU A 1 112 ? 23.905 8.048 -3.587 1.00 57.28 112 LEU A CA 1
ATOM 883 C C . LEU A 1 112 ? 22.513 7.872 -2.953 1.00 57.28 112 LEU A C 1
ATOM 885 O O . LEU A 1 112 ? 21.544 7.550 -3.644 1.00 57.28 112 LEU A O 1
ATOM 889 N N . ARG A 1 113 ? 22.393 8.152 -1.646 1.00 59.16 113 ARG A N 1
ATOM 890 C CA . ARG A 1 113 ? 21.099 8.259 -0.955 1.00 59.16 113 ARG A CA 1
ATOM 891 C C . ARG A 1 113 ? 20.284 9.446 -1.482 1.00 59.16 113 ARG A C 1
ATOM 893 O O . ARG A 1 113 ? 19.108 9.268 -1.786 1.00 59.16 113 ARG A O 1
ATOM 900 N N . ASN A 1 114 ? 20.896 10.613 -1.677 1.00 58.03 114 ASN A N 1
ATOM 901 C CA . ASN A 1 114 ? 20.225 11.823 -2.172 1.00 58.03 114 ASN A CA 1
ATOM 902 C C . ASN A 1 114 ? 19.637 11.654 -3.579 1.00 58.03 114 ASN A C 1
ATOM 904 O O . ASN A 1 114 ? 18.477 12.008 -3.808 1.00 58.03 114 ASN A O 1
ATOM 908 N N . ASP A 1 115 ? 20.396 11.070 -4.509 1.00 56.09 115 ASP A N 1
ATOM 909 C CA . ASP A 1 115 ? 19.933 10.822 -5.881 1.00 56.09 115 ASP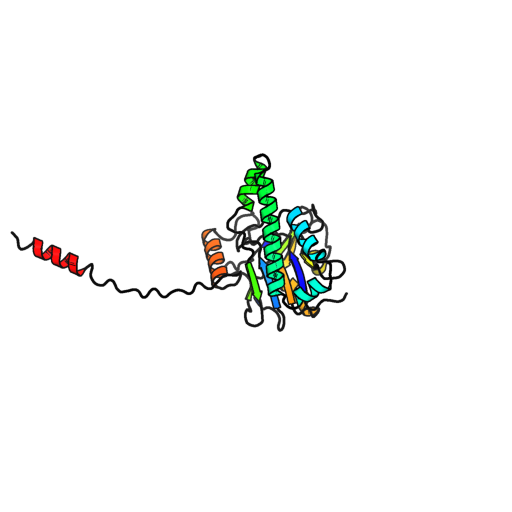 A CA 1
ATOM 910 C C . ASP A 1 115 ? 18.738 9.859 -5.916 1.00 56.09 115 ASP A C 1
ATOM 912 O O . ASP A 1 115 ? 17.838 9.977 -6.755 1.00 56.09 115 ASP A O 1
ATOM 916 N N . TYR A 1 116 ? 18.697 8.928 -4.963 1.00 57.41 116 TYR A N 1
ATOM 917 C CA . TYR A 1 116 ? 17.624 7.960 -4.838 1.00 57.41 116 TYR A CA 1
ATOM 918 C C . TYR A 1 116 ? 16.370 8.554 -4.172 1.00 57.41 116 TYR A C 1
ATOM 920 O O . TYR A 1 116 ? 15.252 8.344 -4.655 1.00 57.41 116 TYR A O 1
ATOM 928 N N . ILE A 1 117 ? 16.526 9.323 -3.086 1.00 56.81 117 ILE A N 1
ATOM 929 C CA . ILE A 1 117 ? 15.397 9.904 -2.341 1.00 56.81 117 ILE A CA 1
ATOM 930 C C . ILE A 1 117 ? 14.643 10.946 -3.191 1.00 56.81 117 ILE A C 1
ATOM 932 O O . ILE A 1 117 ? 13.415 11.029 -3.135 1.00 56.81 117 ILE A O 1
ATOM 936 N N . HIS A 1 118 ? 15.342 11.677 -4.065 1.00 52.28 118 HIS A N 1
ATOM 937 C CA . HIS A 1 118 ? 14.746 12.683 -4.954 1.00 52.28 118 HIS A CA 1
ATOM 938 C C . HIS A 1 118 ? 14.130 12.157 -6.246 1.00 52.28 118 HIS A C 1
ATOM 940 O O . HIS A 1 118 ? 13.722 12.947 -7.113 1.00 52.28 118 HIS A O 1
ATOM 946 N N . HIS A 1 119 ? 14.033 10.842 -6.417 1.00 54.38 119 HIS A N 1
ATOM 947 C CA . HIS A 1 119 ? 13.469 10.318 -7.643 1.00 54.38 119 HIS A CA 1
ATOM 948 C C . HIS A 1 119 ? 12.021 10.820 -7.817 1.00 54.38 119 HIS A C 1
ATOM 950 O O . HIS A 1 119 ? 11.178 10.695 -6.926 1.00 54.38 119 HIS A O 1
ATOM 956 N N . ARG A 1 120 ? 11.685 11.336 -9.013 1.00 57.69 120 ARG A N 1
ATOM 957 C CA . ARG A 1 120 ? 10.333 11.812 -9.423 1.00 57.69 120 ARG A CA 1
ATOM 958 C C . ARG A 1 120 ? 9.235 10.736 -9.376 1.00 57.69 120 ARG A C 1
ATOM 960 O O . ARG A 1 120 ? 8.134 10.930 -9.894 1.00 57.69 120 ARG A O 1
ATOM 967 N N . ASP A 1 121 ? 9.563 9.592 -8.801 1.00 65.69 121 ASP A N 1
ATOM 968 C CA . ASP A 1 121 ? 8.750 8.403 -8.743 1.00 65.69 121 ASP A CA 1
ATOM 969 C C . ASP A 1 121 ? 8.060 8.214 -7.386 1.00 65.69 121 ASP A C 1
ATOM 971 O O . ASP A 1 121 ? 7.150 7.382 -7.312 1.00 65.69 121 ASP A O 1
ATOM 975 N N . LYS A 1 122 ? 8.395 9.015 -6.359 1.00 76.38 122 LYS A N 1
ATOM 976 C CA . LYS A 1 122 ? 7.543 9.192 -5.171 1.00 76.38 122 LYS A CA 1
ATOM 977 C C . LYS A 1 122 ? 6.213 9.814 -5.612 1.00 76.38 122 LYS A C 1
ATOM 979 O O . LYS A 1 122 ? 6.173 10.773 -6.385 1.00 76.38 122 LYS A O 1
ATOM 984 N N . SER A 1 123 ? 5.101 9.217 -5.197 1.00 79.81 123 SER A N 1
ATOM 985 C CA . SER A 1 123 ? 3.773 9.515 -5.745 1.00 79.81 123 SER A CA 1
ATOM 986 C C . SER A 1 123 ? 2.730 9.841 -4.688 1.00 79.81 123 SER A C 1
ATOM 988 O O . SER A 1 123 ? 1.844 10.651 -4.969 1.00 79.81 123 SER A O 1
ATOM 990 N N . TYR A 1 124 ? 2.818 9.200 -3.515 1.00 88.12 124 TYR A N 1
ATOM 991 C CA . TYR A 1 124 ? 1.852 9.302 -2.410 1.00 88.12 124 TYR A CA 1
ATOM 992 C C . TYR A 1 124 ? 0.394 9.223 -2.875 1.00 88.12 124 TYR A C 1
ATOM 994 O O . TYR A 1 124 ? -0.505 9.911 -2.386 1.00 88.12 124 TYR A O 1
ATOM 1002 N N . LYS A 1 125 ? 0.144 8.418 -3.911 1.00 88.69 125 LYS A N 1
ATOM 1003 C CA . LYS A 1 125 ? -1.155 8.391 -4.570 1.00 88.69 125 LYS A CA 1
ATOM 1004 C C . LYS A 1 125 ? -2.131 7.584 -3.745 1.00 88.69 125 LYS A C 1
ATOM 1006 O O . LYS A 1 125 ? -1.908 6.402 -3.504 1.00 88.69 125 LYS A O 1
ATOM 1011 N N . ILE A 1 126 ? -3.244 8.223 -3.401 1.00 91.06 126 ILE A N 1
ATOM 1012 C CA . ILE A 1 126 ? -4.371 7.575 -2.739 1.00 91.06 126 ILE A CA 1
ATOM 1013 C C . ILE A 1 126 ? -5.420 7.174 -3.770 1.00 91.06 126 ILE A C 1
ATOM 1015 O O . ILE A 1 126 ? -5.838 7.979 -4.608 1.00 91.06 126 ILE A O 1
ATOM 1019 N N . ILE A 1 127 ? -5.866 5.927 -3.673 1.00 90.94 127 ILE A N 1
ATOM 1020 C CA . ILE A 1 127 ? -6.937 5.345 -4.476 1.00 90.94 127 ILE A CA 1
ATOM 1021 C C . ILE A 1 127 ? -7.938 4.718 -3.526 1.00 90.94 127 ILE A C 1
ATOM 1023 O O . ILE A 1 127 ? -7.559 4.053 -2.563 1.00 90.94 127 ILE A O 1
ATOM 1027 N N . THR A 1 128 ? -9.213 4.902 -3.836 1.00 92.88 128 THR A N 1
ATOM 1028 C CA . THR A 1 128 ? -10.302 4.237 -3.137 1.00 92.88 128 THR A CA 1
ATOM 1029 C C . THR A 1 128 ? -10.901 3.197 -4.069 1.00 92.88 128 THR A C 1
ATOM 1031 O O . THR A 1 128 ? -11.462 3.553 -5.103 1.00 92.88 128 THR A O 1
ATOM 1034 N N . TYR A 1 129 ? -10.781 1.933 -3.688 1.00 92.69 129 TYR A N 1
ATOM 1035 C CA . TYR A 1 129 ? -11.453 0.806 -4.312 1.00 92.69 129 TYR A CA 1
ATOM 1036 C C . TYR A 1 129 ? -12.732 0.502 -3.545 1.00 92.69 129 TYR A C 1
ATOM 1038 O O . TYR A 1 129 ? -12.752 0.436 -2.312 1.00 92.69 129 TYR A O 1
ATOM 1046 N N . ASP A 1 130 ? -13.805 0.346 -4.298 1.00 90.44 130 ASP A N 1
ATOM 1047 C CA . ASP A 1 130 ? -15.141 0.029 -3.826 1.00 90.44 130 ASP A CA 1
ATOM 1048 C C . ASP A 1 130 ? -15.834 -0.854 -4.871 1.00 90.44 130 ASP A C 1
ATOM 1050 O O . ASP A 1 130 ? -15.242 -1.230 -5.882 1.00 90.44 130 ASP A O 1
ATOM 1054 N N . ARG A 1 131 ? -17.120 -1.149 -4.674 1.00 80.56 131 ARG A N 1
ATOM 1055 C CA . ARG A 1 131 ? -17.920 -1.973 -5.595 1.00 80.56 131 ARG A CA 1
ATOM 1056 C C . ARG A 1 131 ? -17.889 -1.500 -7.063 1.00 80.56 131 ARG A C 1
ATOM 1058 O O . ARG A 1 131 ? -18.135 -2.301 -7.968 1.00 80.56 131 ARG A O 1
ATOM 1065 N N . ASN A 1 132 ? -17.615 -0.216 -7.305 1.00 74.19 132 ASN A N 1
ATOM 1066 C CA . ASN A 1 132 ? -17.575 0.381 -8.641 1.00 74.19 132 ASN A CA 1
ATOM 1067 C C . ASN A 1 132 ? -16.169 0.336 -9.270 1.00 74.19 132 ASN A C 1
ATOM 1069 O O . ASN A 1 132 ? -16.043 0.494 -10.483 1.00 74.19 132 ASN A O 1
ATOM 1073 N N . HIS A 1 133 ? -15.128 0.099 -8.468 1.00 68.88 133 HIS A N 1
ATOM 1074 C CA . HIS A 1 133 ? -13.729 -0.018 -8.883 1.00 68.88 133 HIS A CA 1
ATOM 1075 C C . HIS A 1 133 ? -13.225 -1.413 -8.532 1.00 68.88 133 HIS A C 1
ATOM 1077 O O . HIS A 1 133 ? -12.629 -1.624 -7.478 1.00 68.88 133 HIS A O 1
ATOM 1083 N N . ARG A 1 134 ? -13.520 -2.376 -9.408 1.00 67.75 134 ARG A N 1
ATOM 1084 C CA . ARG A 1 134 ? -13.361 -3.789 -9.061 1.00 67.75 134 ARG A CA 1
ATOM 1085 C C . ARG A 1 134 ? -11.912 -4.250 -9.045 1.00 67.75 134 ARG A C 1
ATOM 1087 O O . ARG A 1 134 ? -11.570 -5.029 -8.169 1.00 67.75 134 ARG A O 1
ATOM 1094 N N . ASP A 1 135 ? -11.080 -3.764 -9.960 1.00 90.12 135 ASP A N 1
ATOM 1095 C CA . ASP A 1 135 ? -9.750 -4.343 -10.158 1.00 90.12 135 ASP A CA 1
ATOM 1096 C C . ASP A 1 135 ? -8.707 -3.660 -9.279 1.00 90.12 135 ASP A C 1
ATOM 1098 O O . ASP A 1 135 ? -8.320 -2.508 -9.503 1.00 90.12 135 ASP A O 1
ATOM 1102 N N . VAL A 1 136 ? -8.234 -4.403 -8.284 1.00 93.12 136 VAL A N 1
ATOM 1103 C CA . VAL A 1 136 ? -7.122 -4.022 -7.416 1.00 93.12 136 VAL A CA 1
ATOM 1104 C C . VAL A 1 136 ? -5.863 -4.720 -7.920 1.00 93.12 136 VAL A C 1
ATOM 1106 O O . VAL A 1 136 ? -5.895 -5.907 -8.232 1.00 93.12 136 VAL A O 1
ATOM 1109 N N . ILE A 1 137 ? -4.734 -4.008 -7.999 1.00 93.69 137 ILE A N 1
ATOM 1110 C CA . ILE A 1 137 ? -3.440 -4.633 -8.327 1.00 93.69 137 ILE A CA 1
ATOM 1111 C C . ILE A 1 137 ? -3.091 -5.651 -7.243 1.00 93.69 137 ILE A C 1
ATOM 1113 O O . ILE A 1 137 ? -2.949 -5.279 -6.076 1.00 93.69 137 ILE A O 1
ATOM 1117 N N . ASN A 1 138 ? -2.892 -6.905 -7.642 1.00 95.12 138 ASN A N 1
ATOM 1118 C CA . ASN A 1 138 ? -2.505 -7.976 -6.737 1.00 95.12 138 ASN A CA 1
ATOM 1119 C C . ASN A 1 138 ? -0.989 -7.965 -6.525 1.00 95.12 138 ASN A C 1
ATOM 1121 O O . ASN A 1 138 ? -0.242 -8.713 -7.156 1.00 95.12 138 ASN A O 1
ATOM 1125 N N . LYS A 1 139 ? -0.536 -7.019 -5.705 1.00 95.19 139 LYS A N 1
ATOM 1126 C CA . LYS A 1 139 ? 0.879 -6.847 -5.389 1.00 95.19 139 LYS A CA 1
ATOM 1127 C C . LYS A 1 139 ? 1.347 -7.998 -4.499 1.00 95.19 139 LYS A C 1
ATOM 1129 O O . LYS A 1 139 ? 0.642 -8.363 -3.560 1.00 95.19 139 LYS A O 1
ATOM 1134 N N . GLU A 1 140 ? 2.510 -8.549 -4.811 1.00 95.19 140 GLU A N 1
ATOM 1135 C CA . GLU A 1 140 ? 3.205 -9.497 -3.950 1.00 95.19 140 GLU A CA 1
ATOM 1136 C C . GLU A 1 140 ? 4.059 -8.710 -2.960 1.00 95.19 140 GLU A C 1
ATOM 1138 O O . GLU A 1 140 ? 4.799 -7.806 -3.354 1.00 95.19 140 GLU A O 1
ATOM 1143 N N . TYR A 1 141 ? 3.940 -9.048 -1.686 1.00 94.69 141 TYR A N 1
ATOM 1144 C CA . TYR A 1 141 ? 4.759 -8.516 -0.614 1.00 94.69 141 TYR A CA 1
ATOM 1145 C C . TYR A 1 141 ? 5.644 -9.623 -0.080 1.00 94.69 141 TYR A C 1
ATOM 1147 O O . TYR A 1 141 ? 5.154 -10.721 0.176 1.00 94.69 141 TYR A O 1
ATOM 1155 N N . SER A 1 142 ? 6.930 -9.352 0.088 1.00 91.19 142 SER A N 1
ATOM 1156 C CA . SER A 1 142 ? 7.891 -10.386 0.454 1.00 91.19 142 SER A CA 1
ATOM 1157 C C . SER A 1 142 ? 8.918 -9.886 1.444 1.00 91.19 142 SER A C 1
ATOM 1159 O O . SER A 1 142 ? 9.288 -8.713 1.424 1.00 91.19 142 SER A O 1
ATOM 1161 N N . ARG A 1 143 ? 9.422 -10.815 2.253 1.00 88.50 143 ARG A N 1
ATOM 1162 C CA . ARG A 1 143 ? 10.601 -10.591 3.079 1.00 88.50 143 ARG A CA 1
ATOM 1163 C C . ARG A 1 143 ? 11.494 -11.823 3.140 1.00 88.50 143 ARG A C 1
ATOM 1165 O O . ARG A 1 143 ? 10.996 -12.958 3.141 1.00 88.50 143 ARG A O 1
ATOM 1172 N N . ASN A 1 144 ? 12.795 -11.610 3.230 1.00 85.81 144 ASN A N 1
ATOM 1173 C CA . ASN A 1 144 ? 13.780 -12.646 3.496 1.00 85.81 144 ASN A CA 1
ATOM 1174 C C . ASN A 1 144 ? 14.142 -12.667 4.984 1.00 85.81 144 ASN A C 1
ATOM 1176 O O . ASN A 1 144 ? 14.982 -11.900 5.441 1.00 85.81 144 ASN A O 1
ATOM 1180 N N . ASN A 1 145 ? 13.582 -13.624 5.730 1.00 76.81 145 ASN A N 1
ATOM 1181 C CA . ASN A 1 145 ? 13.790 -13.733 7.181 1.00 76.81 145 ASN A CA 1
ATOM 1182 C C . ASN A 1 145 ? 15.266 -13.905 7.615 1.00 76.81 145 ASN A C 1
ATOM 1184 O O . ASN A 1 145 ? 15.550 -13.811 8.806 1.00 76.81 145 ASN A O 1
ATOM 1188 N N . LYS A 1 146 ? 16.190 -14.213 6.692 1.00 75.00 146 LYS A N 1
ATOM 1189 C CA . LYS A 1 146 ? 17.619 -14.393 6.982 1.00 75.00 146 LYS A CA 1
ATOM 1190 C C . LYS A 1 146 ? 18.417 -13.101 6.848 1.00 75.00 146 LYS A C 1
ATOM 1192 O O . LYS A 1 146 ? 19.269 -12.822 7.688 1.00 75.00 146 LYS A O 1
ATOM 1197 N N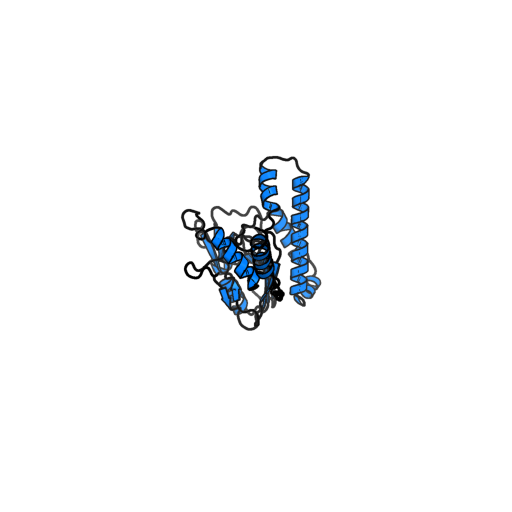 . THR A 1 147 ? 18.194 -12.371 5.757 1.00 72.19 147 THR A N 1
ATOM 1198 C CA . THR A 1 147 ? 18.976 -11.175 5.408 1.00 72.19 147 THR A CA 1
ATOM 1199 C C . THR A 1 147 ? 18.327 -9.895 5.901 1.00 72.19 147 THR A C 1
ATOM 1201 O O . THR A 1 147 ? 19.022 -8.922 6.164 1.00 72.19 147 THR A O 1
ATOM 1204 N N . GLU A 1 148 ? 17.008 -9.899 6.041 1.00 72.12 148 GLU A N 1
ATOM 1205 C CA . GLU A 1 148 ? 16.233 -8.761 6.509 1.00 72.12 148 GLU A CA 1
ATOM 1206 C C . GLU A 1 148 ? 16.044 -8.921 8.017 1.00 72.12 148 GLU A C 1
ATOM 1208 O O . GLU A 1 148 ? 15.030 -9.419 8.509 1.00 72.12 148 GLU A O 1
ATOM 1213 N N . GLN A 1 149 ? 17.110 -8.594 8.752 1.00 62.53 149 GLN A N 1
ATOM 1214 C CA . GLN A 1 149 ? 17.059 -8.467 10.202 1.00 62.53 149 GLN A CA 1
ATOM 1215 C C . GLN A 1 149 ? 16.548 -7.073 10.543 1.00 62.53 149 GLN A C 1
ATOM 1217 O O . GLN A 1 149 ? 17.074 -6.084 10.044 1.00 62.53 149 GLN A O 1
ATOM 1222 N N . ASN A 1 150 ? 15.534 -7.019 11.400 1.00 62.31 150 ASN A N 1
ATOM 1223 C CA . ASN A 1 150 ? 14.897 -5.792 11.859 1.00 62.31 150 ASN A CA 1
ATOM 1224 C C . ASN A 1 150 ? 15.922 -4.818 12.471 1.00 62.31 150 ASN A C 1
ATOM 1226 O O . ASN A 1 150 ? 16.304 -4.975 13.633 1.00 62.31 150 ASN A O 1
ATOM 1230 N N . SER A 1 151 ? 16.331 -3.800 11.714 1.00 67.81 151 SER A N 1
ATOM 1231 C CA . SER A 1 151 ? 16.995 -2.600 12.243 1.00 67.81 151 SER A CA 1
ATOM 1232 C C . SER A 1 151 ? 16.028 -1.775 13.098 1.00 67.81 151 SER A C 1
ATOM 1234 O O . SER A 1 151 ? 16.450 -1.133 14.059 1.00 67.81 151 SER A O 1
ATOM 1236 N N . SER A 1 152 ? 14.727 -1.857 12.794 1.00 79.44 152 SER A N 1
ATOM 1237 C CA . SER A 1 152 ? 13.629 -1.187 13.496 1.00 79.44 152 SER A CA 1
ATOM 1238 C C . SER A 1 152 ? 12.511 -2.161 13.902 1.00 79.44 152 SER A C 1
ATOM 1240 O O . SER A 1 152 ? 12.367 -3.260 13.364 1.00 79.44 152 SER A O 1
ATOM 1242 N N . THR A 1 153 ? 11.666 -1.750 14.857 1.00 80.69 153 THR A N 1
ATOM 1243 C CA . THR A 1 153 ? 10.497 -2.547 15.297 1.00 80.69 153 THR A CA 1
ATOM 1244 C C . THR A 1 153 ? 9.487 -2.775 14.169 1.00 80.69 153 THR A C 1
ATOM 1246 O O . THR A 1 153 ? 8.744 -3.757 14.195 1.00 80.69 153 THR A O 1
ATOM 1249 N N . TRP A 1 154 ? 9.445 -1.863 13.199 1.00 87.69 154 TRP A N 1
ATOM 1250 C CA . TRP A 1 154 ? 8.440 -1.817 12.143 1.00 87.69 154 TRP A CA 1
ATOM 1251 C C . TRP A 1 154 ? 8.996 -2.145 10.763 1.00 87.69 154 TRP A C 1
ATOM 1253 O O . TRP A 1 154 ? 8.284 -2.014 9.764 1.00 87.69 154 TRP A O 1
ATOM 1263 N N . ASP A 1 155 ? 10.243 -2.584 10.693 1.00 84.56 155 ASP A N 1
ATOM 1264 C CA . ASP A 1 155 ? 10.880 -2.896 9.430 1.00 84.56 155 ASP A CA 1
ATOM 1265 C C . ASP A 1 155 ? 10.421 -4.260 8.878 1.00 84.56 155 ASP A C 1
ATOM 1267 O O . ASP A 1 155 ? 9.880 -5.103 9.608 1.00 84.56 155 ASP A O 1
ATOM 1271 N N . TYR A 1 156 ? 10.549 -4.427 7.559 1.00 87.81 156 TYR A N 1
ATOM 1272 C CA . TYR A 1 156 ? 10.283 -5.650 6.797 1.00 87.81 156 TYR A CA 1
ATOM 1273 C C . TYR A 1 156 ? 9.003 -6.414 7.188 1.00 87.81 156 TYR A C 1
ATOM 1275 O O . TYR A 1 156 ? 8.978 -7.646 7.277 1.00 87.81 156 TYR A O 1
ATOM 1283 N N . GLY A 1 157 ? 7.888 -5.706 7.391 1.00 91.88 157 GLY A N 1
ATOM 1284 C CA . GLY A 1 157 ? 6.639 -6.327 7.834 1.00 91.88 157 GLY A CA 1
ATOM 1285 C C . GLY A 1 157 ? 5.375 -5.720 7.243 1.00 91.88 157 GLY A C 1
ATOM 1286 O O . GLY A 1 157 ? 5.402 -4.795 6.424 1.00 91.88 157 GLY A O 1
ATOM 1287 N N . ILE A 1 158 ? 4.238 -6.290 7.650 1.00 95.25 158 ILE A N 1
ATOM 1288 C CA . ILE A 1 158 ? 2.908 -5.788 7.296 1.00 95.25 158 ILE A CA 1
ATOM 1289 C C . ILE A 1 158 ? 2.065 -5.688 8.561 1.00 95.25 158 ILE A C 1
ATOM 1291 O O . ILE A 1 158 ? 1.480 -6.669 9.015 1.00 95.25 158 ILE A O 1
ATOM 1295 N N . TYR A 1 159 ? 1.981 -4.494 9.133 1.00 95.44 159 TYR A N 1
ATOM 1296 C CA . TYR A 1 159 ? 1.473 -4.295 10.488 1.00 95.44 159 TYR A CA 1
ATOM 1297 C C . TYR A 1 159 ? 0.037 -3.781 10.517 1.00 95.44 159 TYR A C 1
ATOM 1299 O O . TYR A 1 159 ? -0.327 -2.850 9.795 1.00 95.44 159 TYR A O 1
ATOM 1307 N N . CYS A 1 160 ? -0.768 -4.342 11.424 1.00 94.88 160 CYS A N 1
ATOM 1308 C CA . CYS A 1 160 ? -2.143 -3.903 11.687 1.00 94.88 160 CYS A CA 1
ATOM 1309 C C . CYS A 1 160 ? -2.198 -2.965 12.898 1.00 94.88 160 CYS A C 1
ATOM 1311 O O . CYS A 1 160 ? -2.378 -3.405 14.035 1.00 94.88 160 CYS A O 1
ATOM 1313 N N . LEU A 1 161 ? -2.060 -1.659 12.675 1.00 92.62 161 LEU A N 1
ATOM 1314 C CA . LEU A 1 161 ? -1.755 -0.701 13.746 1.00 92.62 161 LEU A CA 1
ATOM 1315 C C . LEU A 1 161 ? -2.878 -0.497 14.772 1.00 92.62 161 LEU A C 1
ATOM 1317 O O . LEU A 1 161 ? -2.612 -0.128 15.916 1.00 92.62 161 LEU A O 1
ATOM 1321 N N . ASN A 1 162 ? -4.133 -0.730 14.384 1.00 91.38 162 ASN A N 1
ATOM 1322 C CA . ASN A 1 162 ? -5.301 -0.540 15.247 1.00 91.38 162 ASN A CA 1
ATOM 1323 C C . ASN A 1 162 ? -5.921 -1.852 15.760 1.00 91.38 162 ASN A C 1
ATOM 1325 O O . ASN A 1 162 ? -7.060 -1.847 16.232 1.00 91.38 162 ASN A O 1
ATOM 1329 N N . MET A 1 163 ? -5.176 -2.956 15.684 1.00 91.56 163 MET A N 1
ATOM 1330 C CA . MET A 1 163 ? -5.518 -4.233 16.309 1.00 91.56 163 MET A CA 1
ATOM 1331 C C . MET A 1 163 ? -4.696 -4.450 17.586 1.00 91.56 163 MET A C 1
ATOM 1333 O O . MET A 1 163 ? -3.601 -3.909 17.753 1.00 91.56 163 MET A O 1
ATOM 1337 N N . GLU A 1 164 ? -5.226 -5.258 18.503 1.00 88.75 164 GLU A N 1
ATOM 1338 C CA . GLU A 1 164 ? -4.505 -5.668 19.712 1.00 88.75 164 GLU A CA 1
ATOM 1339 C C . GLU A 1 164 ? -3.178 -6.353 19.348 1.00 88.75 164 GLU A C 1
ATOM 1341 O O . GLU A 1 164 ? -3.117 -7.107 18.386 1.00 88.75 164 GLU A O 1
ATOM 1346 N N . GLY A 1 165 ? -2.085 -6.054 20.051 1.00 89.50 165 GLY A N 1
ATOM 1347 C CA . GLY A 1 165 ? -0.771 -6.643 19.752 1.00 89.50 165 GLY A CA 1
ATOM 1348 C C . GLY A 1 165 ? -0.142 -6.255 18.404 1.00 89.50 165 GLY A C 1
ATOM 1349 O O . GLY A 1 165 ? 0.978 -6.676 18.151 1.00 89.50 165 GLY A O 1
ATOM 1350 N N . LYS A 1 166 ? -0.817 -5.446 17.569 1.00 92.50 166 LYS A N 1
ATOM 1351 C CA . LYS A 1 166 ? -0.315 -4.914 16.286 1.00 92.50 166 LYS A CA 1
ATOM 1352 C C . LYS A 1 166 ? 0.339 -5.996 15.407 1.00 92.50 166 LYS A C 1
ATOM 1354 O O . LYS A 1 166 ? 1.523 -5.897 15.093 1.00 92.50 166 LYS A O 1
ATOM 1359 N N . PRO A 1 167 ? -0.409 -7.055 15.048 1.00 92.94 167 PRO A N 1
ATOM 1360 C CA . PRO A 1 167 ? 0.164 -8.233 14.416 1.00 92.94 167 PRO A CA 1
ATOM 1361 C C . PRO A 1 167 ? 0.801 -7.905 13.062 1.00 92.94 167 PRO A C 1
ATOM 1363 O O . PRO A 1 167 ? 0.239 -7.134 12.278 1.00 92.94 167 PRO A O 1
ATOM 1366 N N . ASP A 1 168 ? 1.926 -8.565 12.791 1.00 93.12 168 ASP A N 1
ATOM 1367 C CA . ASP A 1 168 ? 2.531 -8.671 11.465 1.00 93.12 168 ASP A CA 1
ATOM 1368 C C . ASP A 1 168 ? 1.833 -9.775 10.650 1.00 93.12 168 ASP A C 1
ATOM 1370 O O . ASP A 1 168 ? 1.831 -10.953 11.031 1.00 93.12 168 ASP A O 1
ATOM 1374 N N . LEU A 1 169 ? 1.224 -9.392 9.528 1.00 93.31 169 LEU A N 1
ATOM 1375 C CA . LEU A 1 169 ? 0.423 -10.272 8.683 1.00 93.31 169 LEU A CA 1
ATOM 1376 C C . LEU A 1 169 ? 1.247 -11.325 7.950 1.00 93.31 169 LEU A C 1
ATOM 1378 O O . LEU A 1 169 ? 0.727 -12.417 7.736 1.00 93.31 169 LEU A O 1
ATOM 1382 N N . ILE A 1 170 ? 2.515 -11.057 7.621 1.00 90.50 170 ILE A N 1
ATOM 1383 C CA . ILE A 1 170 ? 3.383 -12.073 7.006 1.00 90.50 170 ILE A CA 1
ATOM 1384 C C . ILE A 1 170 ? 3.533 -13.247 7.977 1.00 90.50 170 ILE A C 1
ATOM 1386 O O . ILE A 1 170 ? 3.211 -14.390 7.644 1.00 90.50 170 ILE A O 1
ATOM 1390 N N . THR A 1 171 ? 3.918 -12.946 9.221 1.00 88.12 171 THR A N 1
ATOM 1391 C CA . THR A 1 171 ? 4.028 -13.946 10.291 1.00 88.12 171 THR A CA 1
ATOM 1392 C C . THR A 1 171 ? 2.689 -14.627 10.582 1.00 88.12 171 THR A C 1
ATOM 1394 O O . THR A 1 171 ? 2.643 -15.832 10.834 1.00 88.12 171 THR A O 1
ATOM 1397 N N . LYS A 1 172 ? 1.588 -13.866 10.566 1.00 89.62 172 LYS A N 1
ATOM 1398 C CA . LYS A 1 172 ? 0.254 -14.375 10.904 1.00 89.62 172 LYS A CA 1
ATOM 1399 C C . LYS A 1 172 ? -0.306 -15.339 9.854 1.00 89.62 172 LYS A C 1
ATOM 1401 O O . LYS A 1 172 ? -0.905 -16.334 10.249 1.00 89.62 172 LYS A O 1
ATOM 1406 N N . LEU A 1 173 ? -0.137 -15.038 8.565 1.00 88.88 173 LEU A N 1
ATOM 1407 C CA . LEU A 1 173 ? -0.758 -15.780 7.460 1.00 88.88 173 LEU A CA 1
ATOM 1408 C C . LEU A 1 173 ? 0.099 -16.938 6.952 1.00 88.88 173 LEU A C 1
ATOM 1410 O O . LEU A 1 173 ? -0.442 -17.971 6.570 1.00 88.88 173 LEU A O 1
ATOM 1414 N N . LYS A 1 174 ? 1.428 -16.794 6.955 1.00 85.69 174 LYS A N 1
ATOM 1415 C CA . LYS A 1 174 ? 2.343 -17.840 6.463 1.00 85.69 174 LYS A CA 1
ATOM 1416 C C . LYS A 1 174 ? 3.006 -18.642 7.582 1.00 85.69 174 LYS A C 1
ATOM 1418 O O . LYS A 1 174 ? 3.662 -19.644 7.316 1.00 85.69 174 LYS A O 1
ATOM 1423 N N . GLY A 1 175 ? 2.786 -18.248 8.837 1.00 70.88 175 GLY A N 1
ATOM 1424 C CA . GLY A 1 175 ? 3.390 -18.878 10.004 1.00 70.88 175 GLY A CA 1
ATOM 1425 C C . GLY A 1 175 ? 4.873 -18.533 10.168 1.00 70.88 175 GLY A C 1
ATOM 1426 O O . GLY A 1 175 ? 5.499 -17.892 9.328 1.00 70.88 175 GLY A O 1
ATOM 1427 N N . ARG A 1 176 ? 5.462 -18.973 11.285 1.00 60.09 176 ARG A N 1
ATOM 1428 C CA . ARG A 1 176 ? 6.889 -18.779 11.617 1.00 60.09 176 ARG A CA 1
ATOM 1429 C C . ARG A 1 176 ? 7.804 -19.838 10.976 1.00 60.09 176 ARG A C 1
ATOM 1431 O O . ARG A 1 176 ? 8.761 -20.278 11.609 1.00 60.09 176 ARG A O 1
ATOM 1438 N N . SER A 1 177 ? 7.488 -20.346 9.786 1.00 51.47 177 SER A N 1
ATOM 1439 C CA . SER A 1 177 ? 8.198 -21.512 9.248 1.00 51.47 177 SER A CA 1
ATOM 1440 C C . SER A 1 177 ? 9.631 -21.175 8.798 1.00 51.47 177 SER A C 1
ATOM 1442 O O . SER A 1 177 ? 9.833 -20.757 7.664 1.00 51.47 177 SER A O 1
ATOM 1444 N N . PHE A 1 178 ? 10.573 -21.438 9.713 1.00 50.66 178 PHE A N 1
ATOM 1445 C CA . PHE A 1 178 ? 12.024 -21.660 9.603 1.00 50.66 178 PHE A CA 1
ATOM 1446 C C . PHE A 1 178 ? 12.899 -20.561 8.967 1.00 50.66 178 PHE A C 1
ATOM 1448 O O . PHE A 1 178 ? 12.587 -19.984 7.931 1.00 50.66 178 PHE A O 1
ATOM 1455 N N . MET A 1 179 ? 14.047 -20.325 9.611 1.00 54.41 179 MET A N 1
ATOM 1456 C CA . MET A 1 179 ? 15.011 -19.226 9.425 1.00 54.41 179 MET A CA 1
ATOM 1457 C C . MET A 1 179 ? 15.667 -19.087 8.029 1.00 54.41 179 MET A C 1
ATOM 1459 O O . MET A 1 179 ? 16.569 -18.275 7.874 1.00 54.41 179 MET A O 1
ATOM 1463 N N . ASP A 1 180 ? 15.223 -19.815 7.001 1.00 55.78 180 ASP A N 1
ATOM 1464 C CA . ASP A 1 180 ? 15.908 -19.883 5.696 1.00 55.78 180 ASP A CA 1
ATOM 1465 C C . ASP A 1 180 ? 14.973 -19.751 4.475 1.00 55.78 180 ASP A C 1
ATOM 1467 O O . ASP A 1 180 ? 15.330 -20.173 3.374 1.00 55.78 180 ASP A O 1
ATOM 1471 N N . LYS A 1 181 ? 13.763 -19.190 4.621 1.00 69.12 181 LYS A N 1
ATOM 1472 C CA . LYS A 1 181 ? 12.841 -19.017 3.481 1.00 69.12 181 LYS A CA 1
ATOM 1473 C C . LYS A 1 181 ? 12.435 -17.567 3.248 1.00 69.12 181 LYS A C 1
ATOM 1475 O O . LYS A 1 181 ? 12.002 -16.878 4.172 1.00 69.12 181 LYS A O 1
ATOM 1480 N N . ASN A 1 182 ? 12.503 -17.164 1.976 1.00 79.56 182 ASN A N 1
ATOM 1481 C CA . ASN A 1 182 ? 11.737 -16.041 1.448 1.00 79.56 182 ASN A CA 1
ATOM 1482 C C . ASN A 1 182 ? 10.255 -16.350 1.649 1.00 79.56 182 ASN A C 1
ATOM 1484 O O . ASN A 1 182 ? 9.767 -17.390 1.200 1.00 79.56 182 ASN A O 1
ATOM 1488 N N . VAL A 1 183 ? 9.557 -15.461 2.345 1.00 88.06 183 VAL A N 1
ATOM 1489 C CA . VAL A 1 183 ? 8.115 -15.563 2.546 1.00 88.06 183 VAL A CA 1
ATOM 1490 C C . VAL A 1 183 ? 7.471 -14.456 1.741 1.00 88.06 183 VAL A C 1
ATOM 1492 O O . VAL A 1 183 ? 7.867 -13.298 1.869 1.00 88.06 183 VAL A O 1
ATOM 1495 N N . SER A 1 184 ? 6.476 -14.806 0.932 1.00 90.62 184 SER A N 1
ATOM 1496 C CA . SER A 1 184 ? 5.667 -13.833 0.215 1.00 90.62 184 SER A CA 1
ATOM 1497 C C . SER A 1 184 ? 4.180 -14.044 0.452 1.00 90.62 184 SER A C 1
ATOM 1499 O O . SER A 1 184 ? 3.723 -15.165 0.700 1.00 90.62 184 SER A O 1
ATOM 1501 N N . ILE A 1 185 ? 3.435 -12.941 0.431 1.00 94.00 185 ILE A N 1
ATOM 1502 C CA . ILE A 1 185 ? 1.978 -12.903 0.520 1.00 94.00 185 ILE A CA 1
ATOM 1503 C C . ILE A 1 185 ? 1.429 -11.935 -0.524 1.00 94.00 185 ILE A C 1
ATOM 1505 O O . ILE A 1 185 ? 2.005 -10.876 -0.775 1.00 94.00 185 ILE A O 1
ATOM 1509 N N . PHE A 1 186 ? 0.294 -12.272 -1.114 1.00 96.50 186 PHE A N 1
ATOM 1510 C CA . PHE A 1 186 ? -0.401 -11.400 -2.051 1.00 96.50 186 PHE A CA 1
ATOM 1511 C C . PHE A 1 186 ? -1.343 -10.429 -1.331 1.00 96.50 186 PHE A C 1
ATOM 1513 O O . PHE A 1 186 ? -1.895 -10.736 -0.273 1.00 96.50 186 PHE A O 1
ATOM 1520 N N . LEU A 1 187 ? -1.574 -9.251 -1.922 1.00 97.44 187 LEU A N 1
ATOM 1521 C CA . LEU A 1 187 ? -2.558 -8.294 -1.407 1.00 97.44 187 LEU A CA 1
ATOM 1522 C C . LEU A 1 187 ? -3.968 -8.902 -1.330 1.00 97.44 187 LEU A C 1
ATOM 1524 O O . LEU A 1 187 ? -4.706 -8.592 -0.400 1.00 97.44 187 LEU A O 1
ATOM 1528 N N . GLU A 1 188 ? -4.322 -9.765 -2.281 1.00 97.31 188 GLU A N 1
ATOM 1529 C CA . GLU A 1 188 ? -5.567 -10.543 -2.266 1.00 97.31 188 GLU A CA 1
ATOM 1530 C C . GLU A 1 188 ? -5.714 -11.348 -0.965 1.00 97.31 188 GLU A C 1
ATOM 1532 O O . GLU A 1 188 ? -6.712 -11.195 -0.271 1.00 97.31 188 GLU A O 1
ATOM 1537 N N . GLU A 1 189 ? -4.670 -12.067 -0.538 1.00 97.31 189 GLU A N 1
ATOM 1538 C CA . GLU A 1 189 ? -4.694 -12.869 0.697 1.00 97.31 189 GLU A CA 1
ATOM 1539 C C . GLU A 1 189 ? -4.890 -12.010 1.958 1.00 97.31 189 GLU A C 1
ATOM 1541 O O . GLU A 1 189 ? -5.574 -12.411 2.899 1.00 97.31 189 GLU A O 1
ATOM 1546 N N . ILE A 1 190 ? -4.311 -10.803 1.985 1.00 97.75 190 ILE A N 1
ATOM 1547 C CA . ILE A 1 190 ? -4.516 -9.840 3.079 1.00 97.75 190 ILE A CA 1
ATOM 1548 C C . ILE A 1 190 ? -5.977 -9.379 3.118 1.00 97.75 190 ILE A C 1
ATOM 1550 O O . ILE A 1 190 ? -6.578 -9.272 4.190 1.00 97.75 190 ILE A O 1
ATOM 1554 N N . VAL A 1 191 ? -6.534 -9.054 1.950 1.00 97.19 191 VAL A N 1
ATOM 1555 C CA . VAL A 1 191 ? -7.912 -8.580 1.822 1.00 97.19 191 VAL A CA 1
ATOM 1556 C C . VAL A 1 191 ? -8.897 -9.672 2.227 1.00 97.19 191 VAL A C 1
ATOM 1558 O O . VAL A 1 191 ? -9.791 -9.391 3.026 1.00 97.19 191 VAL A O 1
ATOM 1561 N N . ASP A 1 192 ? -8.698 -10.896 1.748 1.00 96.88 192 ASP A N 1
ATOM 1562 C CA . ASP A 1 192 ? -9.547 -12.045 2.059 1.00 96.88 192 ASP A CA 1
ATOM 1563 C C . ASP A 1 192 ? -9.522 -12.356 3.555 1.00 96.88 192 ASP A C 1
ATOM 1565 O O . ASP A 1 192 ? -10.580 -12.437 4.179 1.00 96.88 192 ASP A O 1
ATOM 1569 N N . TYR A 1 193 ? -8.338 -12.370 4.178 1.00 96.94 193 TYR A N 1
ATOM 1570 C CA . TYR A 1 193 ? -8.210 -12.549 5.625 1.00 96.94 193 TYR A CA 1
ATOM 1571 C C . TYR A 1 193 ? -9.050 -11.538 6.416 1.00 96.94 193 TYR A C 1
ATOM 1573 O O . TYR A 1 193 ? -9.748 -11.890 7.369 1.00 96.94 193 TYR A O 1
ATOM 1581 N N . PHE A 1 194 ? -9.011 -10.260 6.039 1.00 97.44 194 PHE A N 1
ATOM 1582 C CA . PHE A 1 194 ? -9.813 -9.244 6.715 1.00 97.44 194 PHE A CA 1
ATOM 1583 C C . PHE A 1 194 ? -11.307 -9.379 6.419 1.00 97.44 194 PHE A C 1
ATOM 1585 O O . PHE A 1 194 ? -12.124 -9.178 7.322 1.00 97.44 194 PHE A O 1
ATOM 1592 N N . HIS A 1 195 ? -11.665 -9.729 5.186 1.00 96.19 195 HIS A N 1
ATOM 1593 C CA . HIS A 1 195 ? -13.048 -9.948 4.785 1.00 96.19 195 HIS A CA 1
ATOM 1594 C C . HIS A 1 195 ? -13.695 -11.090 5.579 1.00 96.19 195 HIS A C 1
ATOM 1596 O O . HIS A 1 195 ? -14.759 -10.897 6.171 1.00 96.19 195 HIS A O 1
ATOM 1602 N N . GLU A 1 196 ? -13.016 -12.236 5.669 1.00 96.25 196 GLU A N 1
ATOM 1603 C CA . GLU A 1 196 ? -13.444 -13.411 6.439 1.00 96.25 196 GLU A CA 1
ATOM 1604 C C . GLU A 1 196 ? -13.637 -13.095 7.927 1.00 96.25 196 GLU A C 1
ATOM 1606 O O . GLU A 1 196 ? -14.506 -13.660 8.588 1.00 96.25 196 GLU A O 1
ATOM 1611 N N . ASN A 1 197 ? -12.879 -12.130 8.451 1.00 96.38 197 ASN A N 1
ATOM 1612 C CA . ASN A 1 197 ? -12.980 -11.663 9.833 1.00 96.38 197 ASN A CA 1
ATOM 1613 C C . ASN A 1 197 ? -13.939 -10.465 10.019 1.00 96.38 197 ASN A C 1
ATOM 1615 O O . ASN A 1 197 ? -13.944 -9.822 11.071 1.00 96.38 197 ASN A O 1
ATOM 1619 N N . GLY A 1 198 ? -14.771 -10.154 9.019 1.00 96.12 198 GLY A N 1
ATOM 1620 C CA . GLY A 1 198 ? -15.852 -9.166 9.119 1.00 96.12 198 GLY A CA 1
ATOM 1621 C C . GLY A 1 198 ? -15.417 -7.700 9.019 1.00 96.12 198 GLY A C 1
ATOM 1622 O O . GLY A 1 198 ? -16.219 -6.796 9.287 1.00 96.12 198 GLY A O 1
ATOM 1623 N N . VAL A 1 199 ? -14.172 -7.432 8.622 1.00 96.31 199 VAL A N 1
ATOM 1624 C CA . VAL A 1 199 ? -13.683 -6.072 8.372 1.00 96.31 199 VAL A CA 1
ATOM 1625 C C . VAL A 1 199 ? -14.349 -5.516 7.116 1.00 96.31 199 VAL A C 1
ATOM 1627 O O . VAL A 1 199 ? -14.392 -6.158 6.069 1.00 96.31 199 VAL A O 1
ATOM 1630 N N . LYS A 1 200 ? -14.844 -4.278 7.190 1.00 95.56 200 LYS A N 1
ATOM 1631 C CA . LYS A 1 200 ? -15.518 -3.616 6.059 1.00 95.56 200 LYS A CA 1
ATOM 1632 C C . LYS A 1 200 ? -14.596 -2.678 5.294 1.00 95.56 200 LYS A C 1
ATOM 1634 O O . LYS A 1 200 ? -14.845 -2.386 4.127 1.00 95.56 200 LYS A O 1
ATOM 1639 N N . LYS A 1 201 ? -13.575 -2.128 5.956 1.00 96.44 201 LYS A N 1
ATOM 1640 C CA . LYS A 1 201 ? -12.724 -1.077 5.391 1.00 96.44 201 LYS A CA 1
ATOM 1641 C C . LYS A 1 201 ? -11.255 -1.334 5.717 1.00 96.44 201 LYS A C 1
ATOM 1643 O O . LYS A 1 201 ? -10.914 -1.564 6.871 1.00 96.44 201 LYS A O 1
ATOM 1648 N N . ILE A 1 202 ? -10.383 -1.219 4.725 1.00 97.12 202 ILE A N 1
ATOM 1649 C CA . ILE A 1 202 ? -8.928 -1.242 4.905 1.00 97.12 202 ILE A CA 1
ATOM 1650 C C . ILE A 1 202 ? -8.383 0.127 4.506 1.00 97.12 202 ILE A C 1
ATOM 1652 O O . ILE A 1 202 ? -8.664 0.608 3.409 1.00 97.12 202 ILE A O 1
ATOM 1656 N N . ILE A 1 203 ? -7.595 0.747 5.380 1.00 97.00 203 ILE A N 1
ATOM 1657 C CA . ILE A 1 203 ? -6.709 1.861 5.032 1.00 97.00 203 ILE A CA 1
ATOM 1658 C C . ILE A 1 203 ? -5.300 1.282 4.957 1.00 97.00 203 ILE A C 1
ATOM 1660 O O . ILE A 1 203 ? -4.752 0.890 5.981 1.00 97.00 203 ILE A O 1
ATOM 1664 N N . LEU A 1 204 ? -4.742 1.193 3.754 1.00 97.31 204 LEU A N 1
ATOM 1665 C CA . LEU A 1 204 ? -3.451 0.571 3.491 1.00 97.31 204 LEU A CA 1
ATOM 1666 C C . LEU A 1 204 ? -2.427 1.626 3.070 1.00 97.31 204 LEU A C 1
ATOM 1668 O O . LEU A 1 204 ? -2.605 2.296 2.051 1.00 97.31 204 LEU A O 1
ATOM 1672 N N . PHE A 1 205 ? -1.350 1.743 3.837 1.00 96.62 205 PHE A N 1
ATOM 1673 C CA . PHE A 1 205 ? -0.172 2.537 3.509 1.00 96.62 205 PHE A CA 1
ATOM 1674 C C . PHE A 1 205 ? 0.895 1.609 2.931 1.00 96.62 205 PHE A C 1
ATOM 1676 O O . PHE A 1 205 ? 1.557 0.872 3.658 1.00 96.62 205 PHE A O 1
ATOM 1683 N N . ASP A 1 206 ? 1.003 1.603 1.604 1.00 95.88 206 ASP A N 1
ATOM 1684 C CA . ASP A 1 206 ? 1.967 0.796 0.864 1.00 95.88 206 ASP A CA 1
ATOM 1685 C C . ASP A 1 206 ? 3.283 1.570 0.730 1.00 95.88 206 ASP A C 1
ATOM 1687 O O . ASP A 1 206 ? 3.446 2.367 -0.203 1.00 95.88 206 ASP A O 1
ATOM 1691 N N . LEU A 1 207 ? 4.192 1.353 1.685 1.00 94.19 207 LEU A N 1
ATOM 1692 C CA . LEU A 1 207 ? 5.543 1.917 1.678 1.00 94.19 207 LEU A CA 1
ATOM 1693 C C . LEU A 1 207 ? 6.554 0.964 1.023 1.00 94.19 207 LEU A C 1
ATOM 1695 O O . LEU A 1 207 ? 7.742 1.253 0.991 1.00 94.19 207 LEU A O 1
ATOM 1699 N N . SER A 1 208 ? 6.102 -0.150 0.446 1.00 93.19 208 SER A N 1
ATOM 1700 C CA . SER A 1 208 ? 6.989 -1.089 -0.240 1.00 93.19 208 SER A CA 1
ATOM 1701 C C . SER A 1 208 ? 7.362 -0.629 -1.652 1.00 93.19 208 SER A C 1
ATOM 1703 O O . SER A 1 208 ? 6.656 0.163 -2.298 1.00 93.19 208 SER A O 1
ATOM 1705 N N . CYS A 1 209 ? 8.438 -1.210 -2.189 1.00 89.69 209 CYS A N 1
ATOM 1706 C CA . CYS A 1 209 ? 8.777 -1.139 -3.611 1.00 89.69 209 CYS A CA 1
ATOM 1707 C C . CYS A 1 209 ? 7.583 -1.510 -4.488 1.00 89.69 209 CYS A C 1
ATOM 1709 O O . CYS A 1 209 ? 6.712 -2.267 -4.086 1.00 89.69 209 CYS A O 1
ATOM 1711 N N . SER A 1 210 ? 7.520 -0.987 -5.704 1.00 88.62 210 SER A N 1
ATOM 1712 C CA . SER A 1 210 ? 6.517 -1.363 -6.702 1.00 88.62 210 SER A CA 1
ATOM 1713 C C . SER A 1 210 ? 7.191 -1.858 -7.976 1.00 88.62 210 SER A C 1
ATOM 1715 O O . SER A 1 210 ? 6.732 -1.536 -9.068 1.00 88.62 210 SER A O 1
ATOM 1717 N N . ASN A 1 211 ? 8.296 -2.594 -7.849 1.00 88.12 211 ASN A N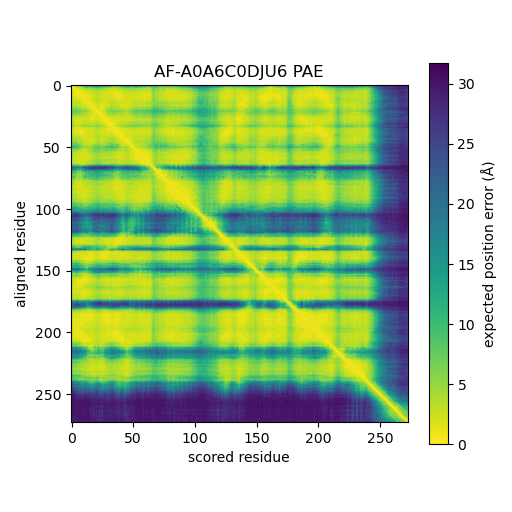 1
ATOM 1718 C CA . ASN A 1 211 ? 9.067 -3.095 -8.986 1.00 88.12 211 ASN A CA 1
ATOM 1719 C C . ASN A 1 211 ? 8.253 -4.083 -9.824 1.00 88.12 211 ASN A C 1
ATOM 1721 O O . ASN A 1 211 ? 7.316 -4.707 -9.333 1.00 88.12 211 ASN A O 1
ATOM 1725 N N . PHE A 1 212 ? 8.602 -4.214 -11.101 1.00 87.50 212 PHE A N 1
ATOM 1726 C CA . PHE A 1 212 ? 8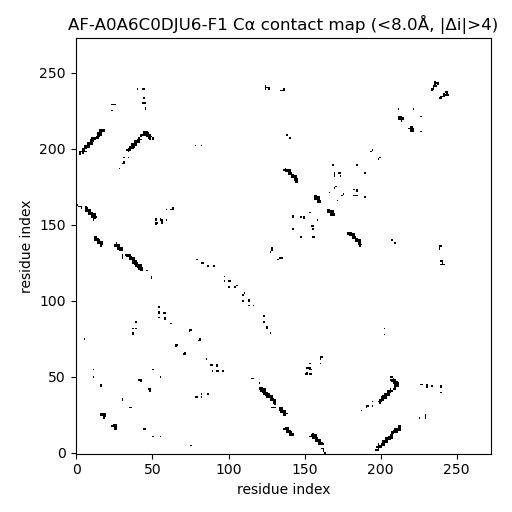.163 -5.369 -11.880 1.00 87.50 212 PHE A CA 1
ATOM 1727 C C . PHE A 1 212 ? 9.118 -6.529 -11.597 1.00 87.50 212 PHE A C 1
ATOM 1729 O O . PHE A 1 212 ? 10.288 -6.290 -11.308 1.00 87.50 212 PHE A O 1
ATOM 1736 N N . GLU A 1 213 ? 8.610 -7.757 -11.648 1.00 78.94 213 GLU A N 1
ATOM 1737 C CA . GLU A 1 213 ? 9.386 -8.954 -11.316 1.00 78.94 213 GLU A CA 1
ATOM 1738 C C . GLU A 1 213 ? 10.714 -9.057 -12.093 1.00 78.94 213 GLU A C 1
ATOM 1740 O O . GLU A 1 213 ? 10.807 -8.724 -13.284 1.00 78.94 213 GLU A O 1
ATOM 1745 N N . TYR A 1 214 ? 11.724 -9.577 -11.397 1.00 71.44 214 TYR A N 1
ATOM 1746 C CA . TYR A 1 214 ? 13.018 -9.982 -11.937 1.00 71.44 214 TYR A CA 1
ATOM 1747 C C . TYR A 1 214 ? 13.050 -11.508 -12.062 1.00 71.44 214 TYR A C 1
ATOM 1749 O O . TYR A 1 214 ? 12.352 -12.212 -11.331 1.00 71.44 214 TYR A O 1
ATOM 1757 N N . ASP A 1 215 ? 13.804 -12.028 -13.026 1.00 68.75 215 ASP A N 1
ATOM 1758 C CA . ASP A 1 215 ? 14.039 -13.462 -13.129 1.00 68.75 215 ASP A CA 1
ATOM 1759 C C . ASP A 1 215 ? 15.028 -13.932 -12.046 1.00 68.75 215 ASP A C 1
ATOM 1761 O O . ASP A 1 215 ? 15.577 -13.135 -11.283 1.00 68.75 215 ASP A O 1
AT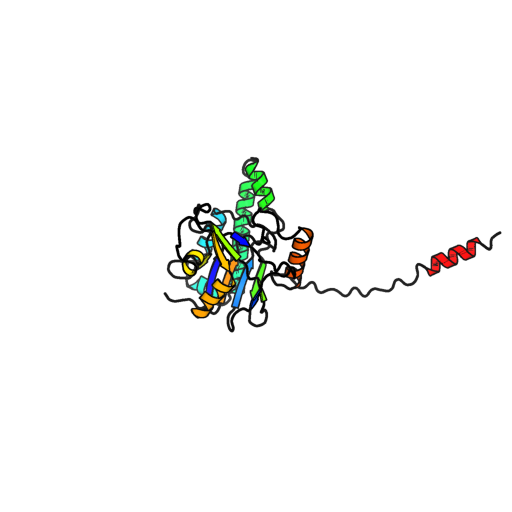OM 1765 N N . GLY A 1 216 ? 15.250 -15.246 -11.964 1.00 60.12 216 GLY A N 1
ATOM 1766 C CA . GLY A 1 216 ? 16.172 -15.841 -10.990 1.00 60.12 216 GLY A CA 1
ATOM 1767 C C . GLY A 1 216 ? 17.637 -15.407 -11.140 1.00 60.12 216 GLY A C 1
ATOM 1768 O O . GLY A 1 216 ? 18.417 -15.650 -10.226 1.00 60.12 216 GLY A O 1
ATOM 1769 N N . ASP A 1 217 ? 17.996 -14.734 -12.240 1.00 63.06 217 ASP A N 1
ATOM 1770 C CA . ASP A 1 217 ? 19.324 -14.161 -12.484 1.00 63.06 217 ASP A CA 1
ATOM 1771 C C . ASP A 1 217 ? 19.389 -12.667 -12.121 1.00 63.06 217 ASP A C 1
ATOM 1773 O O . ASP A 1 217 ? 20.344 -11.975 -12.487 1.00 63.06 217 ASP A O 1
ATOM 1777 N N . ASN A 1 218 ? 18.370 -12.135 -11.437 1.00 64.50 218 ASN A N 1
ATOM 1778 C CA . ASN A 1 218 ? 18.247 -10.711 -11.130 1.00 64.50 218 ASN A CA 1
ATOM 1779 C C . ASN A 1 218 ? 18.145 -9.818 -12.385 1.00 64.50 218 ASN A C 1
ATOM 1781 O O . ASN A 1 218 ? 18.425 -8.617 -12.329 1.00 64.50 218 ASN A O 1
ATOM 1785 N N . LYS A 1 219 ? 17.724 -10.366 -13.534 1.00 69.69 219 LYS A N 1
ATOM 1786 C CA . LYS A 1 219 ? 17.465 -9.579 -14.747 1.00 69.69 219 LYS A CA 1
ATOM 1787 C C . LYS A 1 219 ? 15.992 -9.177 -14.788 1.00 69.69 219 LYS A C 1
ATOM 1789 O O . LYS A 1 219 ? 15.123 -9.979 -14.447 1.00 69.69 219 LYS A O 1
ATOM 1794 N N . PRO A 1 220 ? 15.663 -7.946 -15.218 1.00 72.88 220 PRO A N 1
ATOM 1795 C CA . PRO A 1 220 ? 14.271 -7.551 -15.385 1.00 72.88 220 PRO A CA 1
ATOM 1796 C C . PRO A 1 220 ? 13.576 -8.506 -16.360 1.00 72.88 220 PRO A C 1
ATOM 1798 O O . PRO A 1 220 ? 13.995 -8.625 -17.513 1.00 72.88 220 PRO A O 1
ATOM 1801 N N . ILE A 1 221 ? 12.473 -9.137 -15.941 1.00 77.25 221 ILE A N 1
ATOM 1802 C CA . ILE A 1 221 ? 11.672 -10.002 -16.835 1.00 77.25 221 ILE A CA 1
ATOM 1803 C C . ILE A 1 221 ? 11.112 -9.183 -18.007 1.00 77.25 221 ILE A C 1
ATOM 1805 O O . ILE A 1 221 ? 10.806 -9.698 -19.084 1.00 77.25 221 ILE A O 1
ATOM 1809 N N . ILE A 1 222 ? 10.964 -7.878 -17.794 1.00 82.19 222 ILE A N 1
ATOM 1810 C CA . ILE A 1 222 ? 10.342 -6.944 -18.713 1.00 82.19 222 ILE A CA 1
ATOM 1811 C C . ILE A 1 222 ? 11.353 -5.860 -19.076 1.00 82.19 222 ILE A C 1
ATOM 1813 O O . ILE A 1 222 ? 11.897 -5.196 -18.201 1.00 82.19 222 ILE A O 1
ATOM 1817 N N . SER A 1 223 ? 11.543 -5.615 -20.375 1.00 84.00 223 SER A N 1
ATOM 1818 C CA . SER A 1 223 ? 12.376 -4.502 -20.845 1.00 84.00 223 SER A CA 1
ATOM 1819 C C . SER A 1 223 ? 11.862 -3.142 -20.357 1.00 84.00 223 SER A C 1
ATOM 1821 O O . SER A 1 223 ? 10.652 -2.938 -20.230 1.00 84.00 223 SER A O 1
ATOM 1823 N N . ASP A 1 224 ? 12.749 -2.157 -20.200 1.00 83.00 224 ASP A N 1
ATOM 1824 C CA . ASP A 1 224 ? 12.395 -0.794 -19.761 1.00 83.00 224 ASP A CA 1
ATOM 1825 C C . ASP A 1 224 ? 11.274 -0.160 -20.591 1.00 83.00 224 ASP A C 1
ATOM 1827 O O . ASP A 1 224 ? 10.373 0.511 -20.077 1.00 83.00 224 ASP A O 1
ATOM 1831 N N . ARG A 1 225 ? 11.283 -0.414 -21.905 1.00 84.38 225 ARG A N 1
ATOM 1832 C CA . ARG A 1 225 ? 10.236 0.056 -22.819 1.00 84.38 225 ARG A CA 1
ATOM 1833 C C . ARG A 1 225 ? 8.872 -0.530 -22.457 1.00 84.38 225 ARG A C 1
ATOM 1835 O O . ARG A 1 225 ? 7.871 0.193 -22.471 1.00 84.38 225 ARG A O 1
ATOM 1842 N N . ASN A 1 226 ? 8.824 -1.823 -22.147 1.00 85.44 226 ASN A N 1
ATOM 1843 C CA . ASN A 1 226 ? 7.598 -2.498 -21.744 1.00 85.44 226 ASN A CA 1
ATOM 1844 C C . ASN A 1 226 ? 7.184 -2.094 -20.323 1.00 85.44 226 ASN A C 1
ATOM 1846 O O . ASN A 1 226 ? 6.014 -1.772 -20.131 1.00 85.44 226 ASN A O 1
ATOM 1850 N N . SER A 1 227 ? 8.125 -1.982 -19.384 1.00 85.69 227 SER A N 1
ATOM 1851 C CA . SER A 1 227 ? 7.913 -1.439 -18.034 1.00 85.69 227 SER A CA 1
ATOM 1852 C C . SER A 1 227 ? 7.235 -0.062 -18.088 1.00 85.69 227 SER A C 1
ATOM 1854 O O . SER A 1 227 ? 6.166 0.150 -17.508 1.00 85.69 227 SER A O 1
ATOM 1856 N N . ARG A 1 228 ? 7.753 0.857 -18.917 1.00 85.25 228 ARG A N 1
ATOM 1857 C CA . ARG A 1 228 ? 7.144 2.177 -19.148 1.00 85.25 228 ARG A CA 1
ATOM 1858 C C . ARG A 1 228 ? 5.732 2.077 -19.728 1.00 85.25 228 ARG A C 1
ATOM 1860 O O . ARG A 1 228 ? 4.845 2.825 -19.314 1.00 85.25 228 ARG A O 1
ATOM 1867 N N . ARG A 1 229 ? 5.503 1.182 -20.695 1.00 86.75 229 ARG A N 1
ATOM 1868 C CA . ARG A 1 229 ? 4.179 0.967 -21.306 1.00 86.75 229 ARG A CA 1
ATOM 1869 C C . ARG A 1 229 ? 3.165 0.468 -20.275 1.00 86.75 229 ARG A C 1
ATOM 1871 O O . ARG A 1 229 ? 2.054 0.993 -20.226 1.00 86.75 229 ARG A O 1
ATOM 1878 N N . ILE A 1 230 ? 3.558 -0.489 -19.437 1.00 88.44 230 ILE A N 1
ATOM 1879 C CA . ILE A 1 230 ? 2.735 -1.037 -18.354 1.00 88.44 230 ILE A CA 1
ATOM 1880 C C . ILE A 1 230 ? 2.420 0.062 -17.338 1.00 88.44 230 ILE A C 1
ATOM 1882 O O . ILE A 1 230 ? 1.246 0.336 -17.093 1.00 88.44 230 ILE A O 1
ATOM 1886 N N . ARG A 1 231 ? 3.438 0.786 -16.848 1.00 87.56 231 ARG A N 1
ATOM 1887 C CA . ARG A 1 231 ? 3.279 1.934 -15.936 1.00 87.56 231 ARG A CA 1
ATOM 1888 C C . ARG A 1 231 ? 2.255 2.940 -16.470 1.00 87.56 231 ARG A C 1
ATOM 1890 O O . ARG A 1 231 ? 1.331 3.337 -15.759 1.00 87.56 231 ARG A O 1
ATOM 1897 N N . LEU A 1 232 ? 2.378 3.339 -17.738 1.00 84.25 232 LEU A N 1
ATOM 1898 C CA . LEU A 1 232 ? 1.453 4.284 -18.371 1.00 84.25 232 LEU A CA 1
ATOM 1899 C C . LEU A 1 232 ? 0.027 3.732 -18.480 1.00 84.25 232 LEU A C 1
ATOM 1901 O O . LEU A 1 232 ? -0.924 4.478 -18.236 1.00 84.25 232 LEU A O 1
ATOM 1905 N N . ASN A 1 233 ? -0.132 2.450 -18.812 1.00 85.50 233 ASN A N 1
ATOM 1906 C CA . ASN A 1 233 ? -1.439 1.796 -18.860 1.00 85.50 233 ASN A CA 1
ATOM 1907 C C . ASN A 1 233 ? -2.097 1.755 -17.476 1.00 85.50 233 ASN A C 1
ATOM 1909 O O . ASN A 1 233 ? -3.261 2.128 -17.352 1.00 85.50 233 ASN A O 1
ATOM 1913 N N . MET A 1 234 ? -1.347 1.408 -16.429 1.00 85.62 234 MET A N 1
ATOM 1914 C CA . MET A 1 234 ? -1.843 1.386 -15.048 1.00 85.62 234 MET A CA 1
ATOM 1915 C C . MET A 1 234 ? -2.298 2.772 -14.581 1.00 85.62 234 MET A C 1
ATOM 1917 O O . MET A 1 234 ? -3.362 2.911 -13.978 1.00 85.62 234 MET A O 1
ATOM 1921 N N . ILE A 1 235 ? -1.543 3.824 -14.915 1.00 82.12 235 ILE A N 1
ATOM 1922 C CA . ILE A 1 235 ? -1.923 5.211 -14.604 1.00 82.12 235 ILE A CA 1
ATOM 1923 C C . ILE A 1 235 ? -3.170 5.629 -15.397 1.00 82.12 235 ILE A C 1
ATOM 1925 O O . ILE A 1 235 ? -4.076 6.254 -14.843 1.00 82.12 235 ILE A O 1
ATOM 1929 N N . LYS A 1 236 ? -3.242 5.287 -16.691 1.00 80.50 236 LYS A N 1
ATOM 1930 C CA . LYS A 1 236 ? -4.371 5.629 -17.573 1.00 80.50 236 LYS A CA 1
ATOM 1931 C C . LYS A 1 236 ? -5.668 4.942 -17.140 1.00 80.50 236 LYS A C 1
ATOM 1933 O O . LYS A 1 236 ? -6.725 5.574 -17.172 1.00 80.50 236 LYS A O 1
ATOM 1938 N N . ASN A 1 237 ? -5.570 3.686 -16.714 1.00 80.25 237 ASN A N 1
ATOM 1939 C CA . ASN A 1 237 ? -6.687 2.867 -16.244 1.00 80.25 237 ASN A CA 1
ATOM 1940 C C . ASN A 1 237 ? -6.966 3.054 -14.749 1.00 80.25 237 ASN A C 1
ATOM 1942 O O . ASN A 1 237 ? -7.785 2.339 -14.185 1.00 80.25 237 ASN A O 1
ATOM 1946 N N . THR A 1 238 ? -6.308 4.025 -14.107 1.00 80.62 238 THR A N 1
ATOM 1947 C CA . THR A 1 238 ? -6.505 4.397 -12.698 1.00 80.62 238 THR A CA 1
ATOM 1948 C C . THR A 1 238 ? -6.204 3.295 -11.676 1.00 80.62 238 THR A C 1
ATOM 1950 O O . THR A 1 238 ? -6.459 3.497 -10.496 1.00 80.62 238 THR A O 1
ATOM 1953 N N . LEU A 1 239 ? -5.557 2.203 -12.100 1.00 82.56 239 LEU A N 1
ATOM 1954 C CA . LEU A 1 239 ? -5.167 1.068 -11.255 1.00 82.56 239 LEU A CA 1
ATOM 1955 C C . LEU A 1 239 ? -4.123 1.439 -10.193 1.00 82.56 239 LEU A C 1
ATOM 1957 O O . LEU A 1 239 ? -4.017 0.760 -9.189 1.00 82.56 239 LEU A O 1
ATOM 1961 N N . ASN A 1 240 ? -3.337 2.502 -10.398 1.00 78.12 240 ASN A N 1
ATOM 1962 C CA . ASN A 1 240 ? -2.386 3.006 -9.394 1.00 78.12 240 ASN A CA 1
ATOM 1963 C C . ASN A 1 240 ? -2.517 4.520 -9.163 1.00 78.12 240 ASN A C 1
ATOM 1965 O O . ASN A 1 240 ? -1.539 5.222 -8.896 1.00 78.12 240 ASN A O 1
ATOM 1969 N N . GLY A 1 241 ? -3.736 5.042 -9.319 1.00 65.69 241 GLY A N 1
ATOM 1970 C CA . GLY A 1 241 ? -4.046 6.438 -9.055 1.00 65.69 241 GLY A CA 1
ATOM 1971 C C . GLY A 1 241 ? -3.610 7.343 -10.202 1.00 65.69 241 GLY A C 1
ATOM 1972 O O . GLY A 1 241 ? -2.474 7.349 -10.686 1.00 65.69 241 GLY A O 1
ATOM 1973 N N . GLY A 1 242 ? -4.547 8.144 -10.681 1.00 59.81 242 GLY A N 1
ATOM 1974 C CA . GLY A 1 242 ? -4.321 9.056 -11.788 1.00 59.81 242 GLY A CA 1
ATOM 1975 C C . GLY A 1 242 ? -5.631 9.681 -12.221 1.00 59.81 242 GLY A C 1
ATOM 1976 O O . GLY A 1 242 ? -6.681 9.051 -12.172 1.00 59.81 242 GLY A O 1
ATOM 1977 N N . LYS A 1 243 ? -5.593 10.938 -12.661 1.00 55.31 243 LYS A N 1
ATOM 1978 C CA . LYS A 1 243 ? -6.734 11.497 -13.383 1.00 55.31 243 LYS A CA 1
ATOM 1979 C C . LYS A 1 243 ? -6.725 10.864 -14.771 1.00 55.31 243 LYS A C 1
ATOM 1981 O O . LYS A 1 243 ? -5.717 10.995 -15.472 1.00 55.31 243 LYS A O 1
ATOM 1986 N N . LYS A 1 244 ? -7.831 10.234 -15.199 1.00 55.78 244 LYS A N 1
ATOM 1987 C CA . LYS A 1 244 ? -8.045 9.953 -16.628 1.00 55.78 244 LYS A CA 1
ATOM 1988 C C . LYS A 1 244 ? -7.797 11.272 -17.350 1.00 55.78 244 LYS A C 1
ATOM 1990 O O . LYS A 1 244 ? -8.531 12.239 -17.134 1.00 55.78 244 LYS A O 1
ATOM 1995 N N . ARG A 1 245 ? -6.725 11.358 -18.147 1.00 52.25 245 ARG A N 1
ATOM 1996 C CA . ARG A 1 245 ? -6.515 12.529 -19.001 1.00 52.25 245 ARG A CA 1
ATOM 1997 C C . ARG A 1 245 ? -7.772 12.620 -19.852 1.00 52.25 245 ARG A C 1
ATOM 1999 O O . ARG A 1 245 ? -7.992 11.750 -20.690 1.00 52.25 245 ARG A O 1
ATOM 2006 N N . ARG A 1 246 ? -8.608 13.640 -19.619 1.00 51.41 246 ARG A N 1
ATOM 2007 C CA . ARG A 1 246 ? -9.631 14.034 -20.588 1.00 51.41 246 ARG A CA 1
ATOM 2008 C C . ARG A 1 246 ? -8.850 14.282 -21.866 1.00 51.41 246 ARG A C 1
ATOM 2010 O O . ARG A 1 246 ? -8.112 15.264 -21.951 1.00 51.41 246 ARG A O 1
ATOM 2017 N N . ILE A 1 247 ? -8.931 13.345 -22.806 1.00 53.00 247 ILE A N 1
ATOM 2018 C CA . ILE A 1 247 ? -8.429 13.560 -24.151 1.00 53.00 247 ILE A CA 1
ATOM 2019 C C . ILE A 1 247 ? -9.295 14.707 -24.646 1.00 53.00 247 ILE A C 1
ATOM 2021 O O . ILE A 1 247 ? -10.459 14.521 -24.988 1.00 53.00 247 ILE A O 1
ATOM 2025 N N . LYS A 1 248 ? -8.772 15.934 -24.568 1.00 49.88 248 LYS A N 1
ATOM 2026 C CA . LYS A 1 248 ? -9.344 17.030 -25.330 1.00 49.88 248 LYS A CA 1
ATOM 2027 C C . LYS A 1 248 ? -9.199 16.552 -26.762 1.00 49.88 248 LYS A C 1
ATOM 2029 O O . LYS A 1 248 ? -8.072 16.494 -27.254 1.00 49.88 248 LYS A O 1
ATOM 2034 N N . ASN A 1 249 ? -10.303 16.135 -27.378 1.00 49.91 249 ASN A N 1
ATOM 2035 C CA . ASN A 1 249 ? -10.366 15.945 -28.814 1.00 49.91 249 ASN A CA 1
ATOM 2036 C C . ASN A 1 249 ? -9.947 17.290 -29.399 1.00 49.91 249 ASN A C 1
ATOM 2038 O O . ASN A 1 249 ? -10.742 18.224 -29.463 1.00 49.91 249 ASN A O 1
ATOM 2042 N N . LYS A 1 250 ? -8.657 17.436 -29.719 1.00 52.12 250 LYS A N 1
ATOM 2043 C CA . LYS A 1 250 ? -8.197 18.528 -30.557 1.00 52.12 250 LYS A CA 1
ATOM 2044 C C . LYS A 1 250 ? -8.902 18.255 -31.866 1.00 52.12 250 LYS A C 1
ATOM 2046 O O . LYS A 1 250 ? -8.500 17.352 -32.593 1.00 52.12 250 LYS A O 1
ATOM 2051 N N . THR A 1 251 ? -9.987 18.980 -32.113 1.00 48.19 251 THR A N 1
ATOM 2052 C CA . THR A 1 251 ? -10.614 19.069 -33.420 1.00 48.19 251 THR A CA 1
ATOM 2053 C C . THR A 1 251 ? -9.470 19.358 -34.372 1.00 48.19 251 THR A C 1
ATOM 2055 O O . THR A 1 251 ? -8.852 20.424 -34.307 1.00 48.19 251 THR A O 1
ATOM 2058 N N . ILE A 1 252 ? -9.090 18.357 -35.164 1.00 51.66 252 ILE A N 1
ATOM 2059 C CA . ILE A 1 252 ? -8.090 18.519 -36.203 1.00 51.66 252 ILE A CA 1
ATOM 2060 C C . ILE A 1 252 ? -8.751 19.492 -37.172 1.00 51.66 252 ILE A C 1
ATOM 2062 O O . ILE A 1 252 ? -9.541 19.091 -38.023 1.00 51.66 252 ILE A O 1
ATOM 2066 N N . LYS A 1 253 ? -8.502 20.797 -37.001 1.00 52.66 253 LYS A N 1
ATOM 2067 C CA . LYS A 1 253 ? -8.766 21.773 -38.051 1.00 52.66 253 LYS A CA 1
ATOM 2068 C C . LYS A 1 253 ? -7.906 21.299 -39.210 1.00 52.66 253 LYS A C 1
ATOM 2070 O O . LYS A 1 253 ? -6.690 21.481 -39.189 1.00 52.66 253 LYS A O 1
ATOM 2075 N N . LYS A 1 254 ? -8.538 20.600 -40.154 1.00 48.78 254 LYS A N 1
ATOM 2076 C CA . LYS A 1 254 ? -7.977 20.228 -41.447 1.00 48.78 254 LYS A CA 1
ATOM 2077 C C . LYS A 1 254 ? -7.279 21.474 -41.999 1.00 48.78 254 LYS A C 1
ATOM 2079 O O . LYS A 1 254 ? -7.940 22.371 -42.511 1.00 48.78 254 LYS A O 1
ATOM 2084 N N . LYS A 1 255 ? -5.948 21.545 -41.892 1.00 49.19 255 LYS A N 1
ATOM 2085 C CA . LYS A 1 255 ? -5.127 22.436 -42.719 1.00 49.19 255 LYS A CA 1
ATOM 2086 C C . LYS A 1 255 ? -5.135 21.849 -44.130 1.00 49.19 255 LYS A C 1
ATOM 2088 O O . LYS A 1 255 ? -4.162 21.268 -44.591 1.00 49.19 255 LYS A O 1
ATOM 2093 N N . VAL A 1 256 ? -6.282 21.949 -44.793 1.00 53.47 256 VAL A N 1
ATOM 2094 C CA . VAL A 1 256 ? -6.334 21.973 -46.251 1.00 53.47 256 VAL A CA 1
ATOM 2095 C C . VAL A 1 256 ? -5.729 23.323 -46.655 1.00 53.47 256 VAL A C 1
ATOM 2097 O O . VAL A 1 256 ? -6.030 24.328 -46.016 1.00 53.47 256 VAL A O 1
ATOM 2100 N N . ASN A 1 257 ? -4.863 23.321 -47.675 1.00 49.47 257 ASN A N 1
ATOM 2101 C CA . ASN A 1 257 ? -4.203 24.474 -48.325 1.00 49.47 257 ASN A CA 1
ATOM 2102 C C . ASN A 1 257 ? -2.722 24.759 -48.007 1.00 49.47 257 ASN A C 1
ATOM 2104 O O . ASN A 1 257 ? -2.336 25.915 -47.870 1.00 49.47 257 ASN A O 1
ATOM 2108 N N . LEU A 1 258 ? -1.845 23.747 -48.021 1.00 49.72 258 LEU A N 1
ATOM 2109 C CA . LEU A 1 258 ? -0.412 23.985 -48.315 1.00 49.72 258 LEU A CA 1
ATOM 2110 C C . LEU A 1 258 ? 0.089 23.293 -49.593 1.00 49.72 258 LEU A C 1
ATOM 2112 O O . LEU A 1 258 ? 1.104 23.699 -50.158 1.00 49.72 258 LEU A O 1
ATOM 2116 N N . THR A 1 259 ? -0.648 22.319 -50.125 1.00 48.41 259 THR A N 1
ATOM 2117 C CA . THR A 1 259 ? -0.319 21.658 -51.398 1.00 48.41 259 THR A CA 1
ATOM 2118 C C . THR A 1 259 ? -0.794 22.446 -52.624 1.00 48.41 259 THR A C 1
ATOM 2120 O O . THR A 1 259 ? -0.091 22.475 -53.632 1.00 48.41 259 THR A O 1
ATOM 2123 N N . THR A 1 260 ? -1.895 23.199 -52.533 1.00 50.09 260 THR A N 1
ATOM 2124 C CA . THR A 1 260 ? -2.421 23.997 -53.660 1.00 50.09 260 THR A CA 1
ATOM 2125 C C . THR A 1 260 ? -1.567 25.237 -53.969 1.00 50.09 260 THR A C 1
ATOM 2127 O O . THR A 1 260 ? -1.399 25.606 -55.130 1.00 50.09 260 THR A O 1
ATOM 2130 N N . GLN A 1 261 ? -0.934 25.853 -52.959 1.00 50.88 261 GLN A N 1
ATOM 2131 C CA . GLN A 1 261 ? -0.047 27.007 -53.181 1.00 50.88 261 GLN A CA 1
ATOM 2132 C C . GLN A 1 261 ? 1.300 26.621 -53.815 1.00 50.88 261 GLN A C 1
ATOM 2134 O O . GLN A 1 261 ? 1.828 27.379 -54.632 1.00 50.88 261 GLN A O 1
ATOM 2139 N N . ARG A 1 262 ? 1.845 25.430 -53.518 1.00 50.41 262 ARG A N 1
ATOM 2140 C CA . ARG A 1 262 ? 3.068 24.939 -54.184 1.00 50.41 262 ARG A CA 1
ATOM 2141 C C . ARG A 1 262 ? 2.825 24.578 -55.652 1.00 50.41 262 ARG A C 1
ATOM 2143 O O . ARG A 1 262 ? 3.706 24.818 -56.477 1.00 50.41 262 ARG A O 1
ATOM 2150 N N . HIS A 1 263 ? 1.636 24.081 -55.996 1.00 51.66 263 HIS A N 1
ATOM 2151 C CA . HIS A 1 263 ? 1.327 23.719 -57.380 1.00 51.66 263 HIS A CA 1
ATOM 2152 C C . HIS A 1 263 ? 1.129 24.945 -58.293 1.00 51.66 263 HIS A C 1
ATOM 2154 O O . HIS A 1 263 ? 1.584 24.932 -59.439 1.00 51.66 263 HIS A O 1
ATOM 2160 N N . ASN A 1 264 ? 0.557 26.039 -57.771 1.00 52.12 264 ASN A N 1
ATOM 2161 C CA . ASN A 1 264 ? 0.385 27.288 -58.526 1.00 52.12 264 ASN A CA 1
ATOM 2162 C C . ASN A 1 264 ? 1.684 28.102 -58.674 1.00 52.12 264 ASN A C 1
ATOM 2164 O O . ASN A 1 264 ? 1.863 28.784 -59.683 1.00 52.12 264 ASN A O 1
ATOM 2168 N N . ARG A 1 265 ? 2.638 27.986 -57.735 1.00 52.25 265 ARG A N 1
ATOM 2169 C CA . ARG A 1 265 ? 3.964 28.620 -57.876 1.00 52.25 265 ARG A CA 1
ATOM 2170 C C . ARG A 1 265 ? 4.811 27.992 -58.991 1.00 52.25 265 ARG A C 1
ATOM 2172 O O . ARG A 1 265 ? 5.507 28.723 -59.684 1.00 52.25 265 ARG A O 1
ATOM 2179 N N . ARG A 1 266 ? 4.701 26.676 -59.222 1.00 53.38 266 ARG A N 1
ATOM 2180 C CA . ARG A 1 266 ? 5.411 25.981 -60.319 1.00 53.38 266 ARG A CA 1
ATOM 2181 C C . ARG A 1 266 ? 4.826 26.239 -61.713 1.00 53.38 266 ARG A C 1
ATOM 2183 O O . ARG A 1 266 ? 5.554 26.132 -62.692 1.00 53.38 266 ARG A O 1
ATOM 2190 N N . ARG A 1 267 ? 3.537 26.586 -61.832 1.00 51.66 267 ARG A N 1
ATOM 2191 C CA . ARG A 1 267 ? 2.933 26.933 -63.135 1.00 51.66 267 ARG A CA 1
ATOM 2192 C C . ARG A 1 267 ? 3.292 28.346 -63.603 1.00 51.66 267 ARG A C 1
ATOM 2194 O O . ARG A 1 267 ? 3.487 28.539 -64.794 1.00 51.66 267 ARG A O 1
ATOM 2201 N N . ARG A 1 268 ? 3.468 29.307 -62.688 1.00 49.62 268 ARG A N 1
ATOM 2202 C CA . ARG A 1 268 ? 3.878 30.684 -63.040 1.00 49.62 268 ARG A CA 1
ATOM 2203 C C . ARG A 1 268 ? 5.357 30.831 -63.421 1.00 49.62 268 ARG A C 1
ATOM 2205 O O . ARG A 1 268 ? 5.708 31.814 -64.057 1.00 49.62 268 ARG A O 1
ATOM 2212 N N . SER A 1 269 ? 6.216 29.870 -63.075 1.00 51.75 269 SER A N 1
ATOM 2213 C CA . SER A 1 269 ? 7.637 29.885 -63.461 1.00 51.75 269 SER A CA 1
ATOM 2214 C C . SER A 1 269 ? 7.922 29.233 -64.820 1.00 51.75 269 SER A C 1
ATOM 2216 O O . SER A 1 269 ? 9.072 29.204 -65.233 1.00 51.75 269 SER A O 1
ATOM 2218 N N . ARG A 1 270 ? 6.907 28.682 -65.504 1.00 50.84 270 ARG A N 1
ATOM 2219 C CA . ARG A 1 270 ? 7.036 28.092 -66.853 1.00 50.84 270 ARG A CA 1
ATOM 2220 C C . ARG A 1 270 ? 6.399 28.932 -67.965 1.00 50.84 270 ARG A C 1
ATOM 2222 O O . ARG A 1 270 ? 6.498 28.551 -69.118 1.00 50.84 270 ARG A O 1
ATOM 2229 N N . SER A 1 271 ? 5.772 30.060 -67.632 1.00 50.38 271 SER A N 1
ATOM 2230 C CA . SER A 1 271 ? 5.168 30.994 -68.598 1.00 50.38 271 SER A CA 1
ATOM 2231 C C . SER A 1 271 ? 5.973 32.294 -68.755 1.00 50.38 271 SER A C 1
ATOM 2233 O O . SER A 1 271 ? 5.408 33.329 -69.096 1.00 50.38 271 SER A O 1
ATOM 2235 N N . ARG A 1 272 ? 7.264 32.273 -68.404 1.00 50.91 272 ARG A N 1
ATOM 2236 C CA . ARG A 1 272 ? 8.229 33.369 -68.606 1.00 50.91 272 ARG A CA 1
ATOM 2237 C C . ARG A 1 272 ? 9.522 32.821 -69.220 1.00 50.91 272 ARG A C 1
ATOM 2239 O O . ARG A 1 272 ? 10.604 33.018 -68.675 1.00 50.91 272 ARG A O 1
ATOM 2246 N N . VAL A 1 273 ? 9.356 32.069 -70.302 1.00 46.09 273 VAL A N 1
ATOM 2247 C CA . VAL A 1 273 ? 10.369 31.849 -71.339 1.00 46.09 273 VAL A CA 1
ATOM 2248 C C . VAL A 1 273 ? 9.712 32.276 -72.636 1.00 46.09 273 VAL A C 1
ATOM 2250 O O . VAL A 1 273 ? 8.530 31.893 -72.801 1.00 46.09 273 VAL A O 1
#

Mean predicted aligned error: 10.61 Å

Radius of gyration: 24.44 Å; Cα contacts (8 Å, |Δi|>4): 437; chains: 1; bounding box: 49×55×93 Å

pLDDT: mean 79.4, std 15.7, range [46.09, 97.75]

Organism: NCBI:txid1070528

Secondary structure (DSSP, 8-state):
-PPPSEEEEEE-SEEEE-EETTTTEE-EEEPPTT-EEEEEEEE-TT------HHHHHHHHHHHHH---HHHHHHHHHSHHHHHHHHHHHHHHHHHHHHHHHHHS---HHHHHHHHHHT-TTEEEEEEEE-TT--EEE-EEEEEETTT---SSTTTTSEEETTSTT--BHHHHHH----TT-EEEEEHHHHHHHHHHTT--EEEEEE-S--EEPB-TTS-BSS-HHHHHHHHHHHHHTTTT-----------------SHHHHHHHHHHTSS--